Protein AF-A0A258JYV1-F1 (afdb_monomer_lite)

Secondary structure (DSSP, 8-state):
---TT--EEPP--TTS---EEEHHHHHTTSTT-TTHHHHHHHTTHHHHTT-EEEEETHHHHHHHHHHHHHHSEEEEEEEEGGGEEEEEEEEEETTEEEEEEEEEEEEEEETTEEEEEEEEEE-TTHHHHHHHTTT-HHHHHHHHHTT-HHHHHHHHHHHHHHHHH-TTT--EEEEEEEEETTEEEEEEEE-SSS----HHHHHHHHHHHHHHHHHHHSTT--EEEEEEEE-SSEEEEEEEESSPEE-GGG-EEEEEEEEEEETTSS-SEEEEEEEEE-SSSSS-EEEPPP--TT---EEEE-TTS-HHHHHHHHHHHTT-

Sequence (320 aa):
MEEKFIQKAVVFNPEDRSGKLKVEKLWELIEDHPYKDKMYIDFEIEKIKNEIITIDYIDTVFKRVKHFSTNYKRKLIKAQIKDINVFEEILVIDGEKKKEIVFQFEEYVIIDEIKENLKTVAKYESKNTYLDEYVMTKYANSLFKNGFSDLAKQNIQYFKDLASSSDNYNKHRSYRLVENDGITYLRGITSIDKYYEYGVDFAFVASMLVFHSFMKKSQGVEYEIKSAHINESKLEIIVAEKFKKDAGEFGKVSTAIKVSTNDLGQGSLNFLNIIKVGKTDKNGFYLFPKQNRFENNRVIISHTTKPENVFATLKALENV

pLDDT: mean 89.15, std 9.49, range [43.12, 97.88]

Radius of gyration: 22.44 Å; chains: 1; bounding box: 58×38×58 Å

Foldseek 3Di:
DDDAPFWAWQDADPVPKPLKDALLRLLVLCPVPPCSVVCCVLLVCVVRRRPIQRATCLVSVSVVSVVLSVQKPKFKKKAWLLQWAWFWDFDQDPNDTDTFIKIWGQWIDGPNDIDGTDIATEDDCAVVVSCVLVPCNVVLVVCVVVVVGVVSRVVSVVLSVVLVVDVVSTDMWMFMWIDGPNHIHGHHIGHDQQFAAQWPSNLSSLVSSLVSLLCVVDPPWHKYFPIWIDHRFKIWTKIWTPDWDQPDPQATKTKIWIWMAGRHDFFHIKIAIWMWTDNDPVDTDIHGDDDDPPDPRMDTDTRRDDPVVVSVSSVVSSVD

Structure (mmCIF, N/CA/C/O backbone):
data_AF-A0A258JYV1-F1
#
_entry.id   AF-A0A258JYV1-F1
#
loop_
_atom_site.group_PDB
_atom_site.id
_atom_site.type_symbol
_atom_site.label_atom_id
_atom_site.label_alt_id
_atom_site.label_comp_id
_atom_site.label_asym_id
_atom_site.label_entity_id
_atom_site.label_seq_id
_atom_site.pdbx_PDB_ins_code
_atom_site.Cartn_x
_atom_site.Cartn_y
_atom_site.Cartn_z
_atom_site.occupancy
_atom_site.B_iso_or_equiv
_atom_site.auth_seq_id
_atom_site.auth_comp_id
_atom_site.auth_asym_id
_atom_site.auth_atom_id
_atom_site.pdbx_PDB_model_num
ATOM 1 N N . MET A 1 1 ? 9.337 -21.706 2.042 1.00 48.38 1 MET A N 1
ATOM 2 C CA . MET A 1 1 ? 9.762 -20.489 1.321 1.00 48.38 1 MET A CA 1
ATOM 3 C C . MET A 1 1 ? 8.599 -19.507 1.381 1.00 48.38 1 MET A C 1
ATOM 5 O O . MET A 1 1 ? 7.486 -19.909 1.061 1.00 48.38 1 MET A O 1
ATOM 9 N N . GLU A 1 2 ? 8.781 -18.298 1.916 1.00 61.03 2 GLU A N 1
ATOM 10 C CA . GLU A 1 2 ? 7.678 -17.332 2.026 1.00 61.03 2 GLU A CA 1
ATOM 11 C C . GLU A 1 2 ? 7.415 -16.715 0.649 1.00 61.03 2 GLU A C 1
ATOM 13 O O . GLU A 1 2 ? 8.264 -16.011 0.116 1.00 61.03 2 GLU A O 1
ATOM 18 N N . GLU A 1 3 ? 6.261 -16.998 0.038 1.00 71.25 3 GLU A N 1
ATOM 19 C CA . GLU A 1 3 ? 5.916 -16.328 -1.223 1.00 71.25 3 GLU A CA 1
ATOM 20 C C . GLU A 1 3 ? 5.779 -14.810 -1.001 1.00 71.25 3 GLU A C 1
ATOM 22 O O . GLU A 1 3 ? 4.921 -14.373 -0.222 1.00 71.25 3 GLU A O 1
ATOM 27 N N . LYS A 1 4 ? 6.630 -14.037 -1.684 1.00 86.12 4 LYS A N 1
ATOM 28 C CA . LYS A 1 4 ? 6.703 -12.569 -1.639 1.00 86.12 4 LYS A CA 1
ATOM 29 C C . LYS A 1 4 ? 5.616 -11.929 -2.504 1.00 86.12 4 LYS A C 1
ATOM 31 O O . LYS A 1 4 ? 5.183 -12.514 -3.497 1.00 86.12 4 LYS A O 1
ATOM 36 N N . PHE A 1 5 ? 5.217 -10.699 -2.172 1.00 89.50 5 PHE A N 1
ATOM 37 C CA . PHE A 1 5 ? 4.253 -9.894 -2.949 1.00 89.50 5 PHE A CA 1
ATOM 38 C C . PHE A 1 5 ? 2.848 -10.510 -3.092 1.00 89.50 5 PHE A C 1
ATOM 40 O O . PHE A 1 5 ? 2.050 -10.080 -3.926 1.00 89.50 5 PHE A O 1
ATOM 47 N N . ILE A 1 6 ? 2.512 -11.502 -2.264 1.00 90.88 6 ILE A N 1
ATOM 48 C CA . ILE A 1 6 ? 1.185 -12.119 -2.209 1.00 90.88 6 ILE A CA 1
ATOM 49 C C . ILE A 1 6 ? 0.505 -11.695 -0.913 1.00 90.88 6 ILE A C 1
ATOM 51 O O . ILE A 1 6 ? 1.071 -11.809 0.174 1.00 90.88 6 ILE A O 1
ATOM 55 N N . GLN A 1 7 ? -0.725 -11.199 -1.037 1.00 93.00 7 GLN A N 1
ATOM 56 C CA . GLN A 1 7 ? -1.556 -10.858 0.110 1.00 93.00 7 GLN A CA 1
ATOM 57 C C . GLN A 1 7 ? -1.997 -12.140 0.812 1.00 93.00 7 GLN A C 1
ATOM 59 O O . GLN A 1 7 ? -2.656 -12.986 0.211 1.00 93.00 7 GLN A O 1
ATOM 64 N N . LYS A 1 8 ? -1.625 -12.283 2.086 1.00 94.06 8 LYS A N 1
ATOM 65 C CA . LYS A 1 8 ? -1.909 -13.486 2.878 1.00 94.06 8 LYS A CA 1
ATOM 66 C C . LYS A 1 8 ? -2.771 -13.156 4.080 1.00 94.06 8 LYS A C 1
ATOM 68 O O . LYS A 1 8 ? -2.642 -12.077 4.661 1.00 94.06 8 LYS A O 1
ATOM 73 N N . ALA A 1 9 ? -3.626 -14.105 4.447 1.00 95.50 9 ALA A N 1
ATOM 74 C CA . ALA A 1 9 ? -4.371 -14.050 5.693 1.00 95.50 9 ALA A CA 1
ATOM 75 C C . ALA A 1 9 ? -3.399 -14.080 6.881 1.00 95.50 9 ALA A C 1
ATOM 77 O O . ALA A 1 9 ? -2.466 -14.885 6.915 1.00 95.50 9 ALA A O 1
ATOM 78 N N . VAL A 1 10 ? -3.618 -13.201 7.853 1.00 94.62 10 VAL A N 1
ATOM 79 C CA . VAL A 1 10 ? -2.910 -13.225 9.131 1.00 94.62 10 VAL A CA 1
ATOM 80 C C . VAL A 1 10 ? -3.577 -14.268 10.014 1.00 94.62 10 VAL A C 1
ATOM 82 O O . VAL A 1 10 ? -4.793 -14.246 10.205 1.00 94.62 10 VAL A O 1
ATOM 85 N N . VAL A 1 11 ? -2.778 -15.186 10.552 1.00 92.50 11 VAL A N 1
ATOM 86 C CA . VAL A 1 11 ? -3.269 -16.196 11.487 1.00 92.50 11 VAL A CA 1
ATOM 87 C C . VAL A 1 11 ? -3.491 -15.541 12.844 1.00 92.50 11 VAL A C 1
ATOM 89 O O . VAL A 1 11 ? -2.586 -14.930 13.410 1.00 92.50 11 VAL A O 1
ATOM 92 N N . PHE A 1 12 ? -4.706 -15.674 13.360 1.00 91.81 12 PHE A N 1
ATOM 93 C CA . PHE A 1 12 ? -5.097 -15.165 14.666 1.00 91.81 12 PHE A CA 1
ATOM 94 C C . PHE A 1 12 ? -5.123 -16.313 15.669 1.00 91.81 12 PHE A C 1
ATOM 96 O O . PHE A 1 12 ? -6.045 -17.127 15.664 1.00 91.81 12 PHE A O 1
ATOM 103 N N . ASN A 1 13 ? -4.089 -16.379 16.510 1.00 87.75 13 ASN A N 1
ATOM 104 C CA . ASN A 1 13 ? -4.017 -17.317 17.623 1.00 87.75 13 ASN A CA 1
ATOM 105 C C . ASN A 1 13 ? -4.491 -16.621 18.915 1.00 87.75 13 ASN A C 1
ATOM 107 O O . ASN A 1 13 ? -3.880 -15.624 19.310 1.00 87.75 13 ASN A O 1
ATOM 111 N N . PRO A 1 14 ? -5.563 -17.100 19.577 1.00 82.88 14 PRO A N 1
ATOM 112 C CA . PRO A 1 14 ? -6.050 -16.523 20.829 1.00 82.88 14 PRO A CA 1
ATOM 113 C C . PRO A 1 14 ? -5.017 -16.480 21.962 1.00 82.88 14 PRO A C 1
ATOM 115 O O . PRO A 1 14 ? -5.144 -15.626 22.835 1.00 82.88 14 PRO A O 1
ATOM 118 N N . GLU A 1 15 ? -4.027 -17.377 21.953 1.00 80.81 15 GLU A N 1
ATOM 119 C CA . GLU A 1 15 ? -3.016 -17.500 23.015 1.00 80.81 15 GLU A CA 1
ATOM 120 C C . GLU A 1 15 ? -1.862 -16.492 22.878 1.00 80.8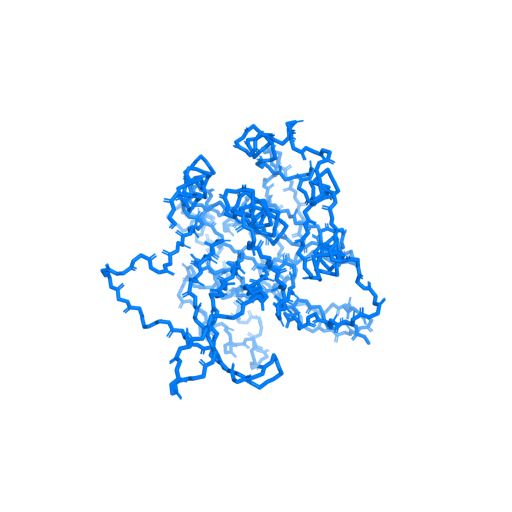1 15 GLU A C 1
ATOM 122 O O . GLU A 1 15 ? -1.257 -16.108 23.876 1.00 80.81 15 GLU A O 1
ATOM 127 N N . ASP A 1 16 ? -1.605 -15.991 21.666 1.00 75.81 16 ASP A N 1
ATOM 128 C CA . ASP A 1 16 ? -0.449 -15.130 21.359 1.00 75.81 16 ASP A CA 1
ATOM 129 C C . ASP A 1 16 ? -0.780 -13.625 21.350 1.00 75.81 16 ASP A C 1
ATOM 131 O O . ASP A 1 16 ? 0.049 -12.804 20.932 1.00 75.81 16 ASP A O 1
ATOM 135 N N . ARG A 1 17 ? -2.002 -13.247 21.753 1.00 77.25 17 ARG A N 1
ATOM 136 C CA . ARG A 1 17 ? -2.523 -11.877 21.625 1.00 77.25 17 ARG A CA 1
ATOM 137 C C . ARG A 1 17 ? -2.566 -11.149 22.965 1.00 77.25 17 ARG A C 1
ATOM 139 O O . ARG A 1 17 ? -3.111 -11.657 23.942 1.00 77.25 17 ARG A O 1
ATOM 146 N N . SER A 1 18 ? -2.097 -9.904 22.988 1.00 86.88 18 SER A N 1
ATOM 147 C CA . SER A 1 18 ? -2.410 -8.991 24.095 1.00 86.88 18 SER A CA 1
ATOM 148 C C . SER A 1 18 ? -3.755 -8.287 23.892 1.00 86.88 18 SER A C 1
ATOM 150 O O . SER A 1 18 ? -4.388 -7.891 24.871 1.00 86.88 18 SER A O 1
ATOM 152 N N . GLY A 1 19 ? -4.164 -8.071 22.630 1.00 91.56 19 GLY A N 1
ATOM 153 C CA . GLY A 1 19 ? -5.299 -7.203 22.287 1.00 91.56 19 GLY A CA 1
ATOM 154 C C . GLY A 1 19 ? -5.087 -5.739 22.694 1.00 91.56 19 GLY A C 1
ATOM 155 O O . GLY A 1 19 ? -6.042 -4.970 22.777 1.00 91.56 19 GLY A O 1
ATOM 156 N N . LYS A 1 20 ? -3.840 -5.360 22.997 1.00 95.56 20 LYS A N 1
ATOM 157 C CA . LYS A 1 20 ? -3.456 -4.060 23.549 1.00 95.56 20 LYS A CA 1
ATOM 158 C C . LYS A 1 20 ? -2.211 -3.537 22.850 1.00 95.56 20 LYS A C 1
ATOM 160 O O . LYS A 1 20 ? -1.203 -4.242 22.767 1.00 95.56 20 LYS A O 1
ATOM 165 N N . LEU A 1 21 ? -2.248 -2.280 22.423 1.00 97.19 21 LEU A N 1
ATOM 166 C CA . LEU A 1 21 ? -1.105 -1.599 21.821 1.00 97.19 21 LEU A CA 1
ATOM 167 C C . LEU A 1 21 ? -1.045 -0.149 22.300 1.00 97.19 21 LEU A C 1
ATOM 169 O O . LEU A 1 21 ? -2.035 0.573 22.221 1.00 97.19 21 LEU A O 1
ATOM 173 N N . LYS A 1 22 ? 0.113 0.282 22.803 1.00 97.81 22 LYS A N 1
ATOM 174 C CA . LYS A 1 22 ? 0.325 1.679 23.198 1.00 97.81 22 LYS A CA 1
ATOM 175 C C . LYS A 1 22 ? 0.385 2.567 21.952 1.00 97.81 22 LYS A C 1
ATOM 177 O O . LYS A 1 22 ? 0.975 2.155 20.952 1.00 97.81 22 LYS A O 1
ATOM 182 N N . VAL A 1 23 ? -0.198 3.764 22.005 1.00 97.50 23 VAL A N 1
ATOM 183 C CA . VAL A 1 23 ? -0.244 4.679 20.848 1.00 97.50 23 VAL A CA 1
ATOM 184 C C . VAL A 1 23 ? 1.160 5.028 20.350 1.00 97.50 23 VAL A C 1
ATOM 186 O O . VAL A 1 23 ? 1.398 4.967 19.148 1.00 97.50 23 VAL A O 1
ATOM 189 N N . GLU A 1 24 ? 2.114 5.303 21.245 1.00 96.88 24 GLU A N 1
ATOM 190 C CA . GLU A 1 24 ? 3.512 5.557 20.852 1.00 96.88 24 GLU A CA 1
ATOM 191 C C . GLU A 1 24 ? 4.119 4.393 20.054 1.00 96.88 24 GLU A C 1
ATOM 193 O O . GLU A 1 24 ? 4.824 4.608 19.076 1.00 96.88 24 GLU A O 1
ATOM 198 N N . LYS A 1 25 ? 3.775 3.152 20.418 1.00 97.50 25 LYS A N 1
ATOM 199 C CA . LYS A 1 25 ? 4.279 1.957 19.744 1.00 97.50 25 LYS A CA 1
ATOM 200 C C . LYS A 1 25 ? 3.641 1.785 18.373 1.00 97.50 25 LYS A C 1
ATOM 202 O O . LYS A 1 25 ? 4.319 1.415 17.424 1.00 97.50 25 LYS A O 1
ATOM 207 N N . LEU A 1 26 ? 2.340 2.064 18.251 1.00 97.44 26 LEU A N 1
ATOM 208 C CA . LEU A 1 26 ? 1.667 2.111 16.951 1.00 97.44 26 LEU A CA 1
ATOM 209 C C . LEU A 1 26 ? 2.339 3.140 16.024 1.00 97.44 26 LEU A C 1
ATOM 211 O O . LEU A 1 26 ? 2.500 2.878 14.832 1.00 97.44 26 LEU A O 1
ATOM 215 N N . TRP A 1 27 ? 2.753 4.278 16.585 1.00 95.69 27 TRP A N 1
ATOM 216 C CA . TRP A 1 27 ? 3.380 5.377 15.856 1.00 95.69 27 TRP A CA 1
ATOM 217 C C . TRP A 1 27 ? 4.725 5.013 15.209 1.00 95.69 27 TRP A C 1
ATOM 219 O O . TRP A 1 27 ? 5.050 5.544 14.148 1.00 95.69 27 TRP A O 1
ATOM 229 N N . GLU A 1 28 ? 5.457 4.040 15.765 1.00 95.44 28 GLU A N 1
ATOM 230 C CA . GLU A 1 28 ? 6.711 3.510 15.198 1.00 95.44 28 GLU A CA 1
ATOM 231 C C . GLU A 1 28 ? 6.577 2.993 13.750 1.00 95.44 28 GLU A C 1
ATOM 233 O O . GLU A 1 28 ? 7.581 2.741 13.081 1.00 95.44 28 GLU A O 1
ATOM 238 N N . LEU A 1 29 ? 5.356 2.736 13.263 1.00 95.50 29 LEU A N 1
ATOM 239 C CA . LEU A 1 29 ? 5.120 2.298 11.882 1.00 95.50 29 LEU A CA 1
ATOM 240 C C . LEU A 1 29 ? 5.269 3.417 10.854 1.00 95.50 29 LEU A C 1
ATOM 242 O O . LEU A 1 29 ? 5.481 3.117 9.685 1.00 95.50 29 LEU A O 1
ATOM 246 N N . ILE A 1 30 ? 5.147 4.677 11.267 1.00 92.44 30 ILE A N 1
ATOM 247 C CA . ILE A 1 30 ? 5.126 5.831 10.359 1.00 92.44 30 ILE A CA 1
ATOM 248 C C . ILE A 1 30 ? 6.229 6.846 10.672 1.00 92.44 30 ILE A C 1
ATOM 250 O O . ILE A 1 30 ? 6.162 7.992 10.232 1.00 92.44 30 ILE A O 1
ATOM 254 N N . GLU A 1 31 ? 7.260 6.446 11.419 1.00 88.44 31 GLU A N 1
ATOM 255 C CA . GLU A 1 31 ? 8.369 7.331 11.793 1.00 88.44 31 GLU A CA 1
ATOM 256 C C . GLU A 1 31 ? 9.158 7.884 10.605 1.00 88.44 31 GLU A C 1
ATOM 258 O O . GLU A 1 31 ? 9.641 9.013 10.700 1.00 88.44 31 GLU A O 1
ATOM 263 N N . ASP A 1 32 ? 9.227 7.126 9.512 1.00 86.75 32 ASP A N 1
ATOM 264 C CA . ASP A 1 32 ? 9.889 7.506 8.258 1.00 86.75 32 ASP A CA 1
ATOM 265 C C . ASP A 1 32 ? 8.880 7.951 7.181 1.00 86.75 32 ASP A C 1
ATOM 267 O O . ASP A 1 32 ? 9.221 8.109 6.007 1.00 86.75 32 ASP A O 1
ATOM 271 N N . HIS A 1 33 ? 7.603 8.115 7.546 1.00 89.19 33 HIS A N 1
ATOM 272 C CA . HIS A 1 33 ? 6.552 8.420 6.585 1.00 89.19 33 HIS A CA 1
ATOM 273 C C . HIS A 1 33 ? 6.566 9.911 6.188 1.00 89.19 33 HIS A C 1
ATOM 275 O O . HIS A 1 33 ? 6.582 10.768 7.075 1.00 89.19 33 HIS A O 1
ATOM 281 N N . PRO A 1 34 ? 6.427 10.272 4.892 1.00 87.56 34 PRO A N 1
ATOM 282 C CA . PRO A 1 34 ? 6.438 11.672 4.438 1.00 87.56 34 PRO A CA 1
ATOM 283 C C . PRO A 1 34 ? 5.375 12.579 5.073 1.00 87.56 34 PRO A C 1
ATOM 285 O O . PRO A 1 34 ? 5.490 13.800 5.037 1.00 87.56 34 PRO A O 1
ATOM 288 N N . TYR A 1 35 ? 4.309 11.992 5.622 1.00 87.94 35 TYR A N 1
ATOM 289 C CA . TYR A 1 35 ? 3.195 12.720 6.245 1.00 87.94 35 TYR A CA 1
ATOM 290 C C . TYR A 1 35 ? 3.180 12.639 7.777 1.00 87.94 35 TYR A C 1
ATOM 292 O O . TYR A 1 35 ? 2.194 13.060 8.381 1.00 87.94 35 TYR A O 1
ATOM 300 N N . LYS A 1 36 ? 4.241 12.114 8.406 1.00 90.94 36 LYS A N 1
ATOM 301 C CA . LYS A 1 36 ? 4.330 11.900 9.859 1.00 90.94 36 LYS A CA 1
ATOM 302 C C . LYS A 1 36 ? 3.969 13.142 10.667 1.00 90.94 36 LYS A C 1
ATOM 304 O O . LYS A 1 36 ? 3.061 13.078 11.486 1.00 90.94 36 LYS A O 1
ATOM 309 N N . ASP A 1 37 ? 4.645 14.264 10.430 1.00 90.88 37 ASP A N 1
ATOM 310 C CA . ASP A 1 37 ? 4.483 15.462 11.267 1.00 90.88 37 ASP A CA 1
ATOM 311 C C . ASP A 1 37 ? 3.058 16.010 11.191 1.00 90.88 37 ASP A C 1
ATOM 313 O O . ASP A 1 37 ? 2.448 16.355 12.203 1.00 90.88 37 ASP A O 1
ATOM 317 N N . LYS A 1 38 ? 2.483 15.997 9.985 1.00 87.75 38 LYS A N 1
ATOM 318 C CA . LYS A 1 38 ? 1.097 16.403 9.763 1.00 87.75 38 LYS A CA 1
ATOM 319 C C . LYS A 1 38 ? 0.119 15.491 10.497 1.00 87.75 38 LYS A C 1
ATOM 321 O O . LYS A 1 38 ? -0.758 15.984 11.198 1.00 87.75 38 LYS A O 1
ATOM 326 N N . MET A 1 39 ? 0.309 14.172 10.403 1.00 87.12 39 MET A N 1
ATOM 327 C CA . MET A 1 39 ? -0.495 13.215 11.165 1.00 87.12 39 MET A CA 1
ATOM 328 C C . MET A 1 39 ? -0.351 13.421 12.674 1.00 87.12 39 MET A C 1
ATOM 330 O O . MET A 1 39 ? -1.337 13.288 13.394 1.00 87.12 39 MET A O 1
ATOM 334 N N . TYR A 1 40 ? 0.861 13.712 13.156 1.00 90.69 40 TYR A N 1
ATOM 335 C CA . TYR A 1 40 ? 1.143 13.860 14.584 1.00 90.69 40 TYR A CA 1
ATOM 336 C C . TYR A 1 40 ? 0.318 14.996 15.188 1.00 90.69 40 TYR A C 1
ATOM 338 O O . TYR A 1 40 ? -0.279 14.845 16.256 1.00 90.69 40 TYR A O 1
ATOM 346 N N . ILE A 1 41 ? 0.255 16.114 14.462 1.00 89.75 41 ILE A N 1
ATOM 347 C CA . ILE A 1 41 ? -0.542 17.288 14.812 1.00 89.75 41 ILE A CA 1
ATOM 348 C C . ILE A 1 41 ? -2.033 16.970 14.690 1.00 89.75 41 ILE A C 1
ATOM 350 O O . ILE A 1 41 ? -2.786 17.187 15.638 1.00 89.75 41 ILE A O 1
ATOM 354 N N . ASP A 1 42 ? -2.467 16.428 13.549 1.00 85.69 42 ASP A N 1
ATOM 355 C CA . ASP A 1 42 ? -3.890 16.249 13.266 1.00 85.69 42 ASP A CA 1
ATOM 356 C C . ASP A 1 42 ? -4.555 15.237 14.205 1.00 85.69 42 ASP A C 1
ATOM 358 O O . ASP A 1 42 ? -5.659 15.498 14.679 1.00 85.69 42 ASP A O 1
ATOM 362 N N . PHE A 1 43 ? -3.896 14.125 14.530 1.00 86.00 43 PHE A N 1
ATOM 363 C CA . PHE A 1 43 ? -4.403 13.147 15.500 1.00 86.00 43 PHE A CA 1
ATOM 364 C C . PHE A 1 43 ? -4.084 13.507 16.960 1.00 86.00 43 PHE A C 1
ATOM 366 O O . PHE A 1 43 ? -4.373 12.716 17.856 1.00 86.00 43 PHE A O 1
ATOM 373 N N . GLU A 1 44 ? -3.494 14.681 17.208 1.00 90.81 44 GLU A N 1
ATOM 374 C CA . GLU A 1 44 ? -3.103 15.163 18.537 1.00 90.81 44 GLU A CA 1
ATOM 375 C C . GLU A 1 44 ? -2.288 14.133 19.339 1.00 90.81 44 GLU A C 1
ATOM 377 O O . GLU A 1 44 ? -2.493 13.943 20.542 1.00 90.81 44 GLU A O 1
ATOM 382 N N . ILE A 1 45 ? -1.349 13.456 18.671 1.00 93.25 45 ILE A N 1
ATOM 383 C CA . ILE A 1 45 ? -0.654 12.278 19.210 1.00 93.25 45 ILE A CA 1
ATOM 384 C C . ILE A 1 45 ? 0.048 12.579 20.526 1.00 93.25 45 ILE A C 1
ATOM 386 O O . ILE A 1 45 ? 0.028 11.744 21.423 1.00 93.25 45 ILE A O 1
ATOM 390 N N . GLU A 1 46 ? 0.591 13.784 20.696 1.00 95.44 46 GLU A N 1
ATOM 391 C CA . GLU A 1 46 ? 1.234 14.194 21.948 1.00 95.44 46 GLU A CA 1
ATOM 392 C C . GLU A 1 46 ? 0.330 13.999 23.175 1.00 95.44 46 GLU A C 1
ATOM 394 O O . GLU A 1 46 ? 0.807 13.578 24.229 1.00 95.44 46 GLU A O 1
ATOM 399 N N . LYS A 1 47 ? -0.982 14.232 23.032 1.00 95.75 47 LYS A N 1
ATOM 400 C CA . LYS A 1 47 ? -1.959 14.085 24.121 1.00 95.75 47 LYS A CA 1
ATOM 401 C C . LYS A 1 47 ? -2.285 12.624 24.421 1.00 95.75 47 LYS A C 1
ATOM 403 O O . LYS A 1 47 ? -2.618 12.301 25.557 1.00 95.75 47 LYS A O 1
ATOM 408 N N . ILE A 1 48 ? -2.199 11.752 23.416 1.00 95.50 48 ILE A N 1
ATOM 409 C CA . ILE A 1 48 ? -2.669 10.363 23.497 1.00 95.50 48 ILE A CA 1
ATOM 410 C C . ILE A 1 48 ? -1.552 9.317 23.416 1.00 95.50 48 ILE A C 1
ATOM 412 O O . ILE A 1 48 ? -1.830 8.132 23.564 1.00 95.50 48 ILE A O 1
ATOM 416 N N . LYS A 1 49 ? -0.283 9.706 23.231 1.00 95.81 49 LYS A N 1
ATOM 417 C CA . LYS A 1 49 ? 0.852 8.783 23.021 1.00 95.81 49 LYS A CA 1
ATOM 418 C C . LYS A 1 49 ? 1.009 7.732 24.120 1.00 95.81 49 LYS A C 1
ATOM 420 O O . LYS A 1 49 ? 1.433 6.607 23.853 1.00 95.81 49 LYS A O 1
ATOM 425 N N . ASN A 1 50 ? 0.624 8.089 25.347 1.00 97.44 50 ASN A N 1
ATOM 426 C CA . ASN A 1 50 ? 0.694 7.208 26.506 1.00 97.44 50 ASN A CA 1
ATOM 427 C C . ASN A 1 50 ? -0.523 6.289 26.682 1.00 97.44 50 ASN A C 1
ATOM 429 O O . ASN A 1 50 ? -0.486 5.394 27.526 1.00 97.44 50 ASN A O 1
ATOM 433 N N . GLU A 1 51 ? -1.583 6.489 25.901 1.00 97.44 51 GLU A N 1
ATOM 434 C CA . GLU A 1 51 ? -2.799 5.687 25.969 1.00 97.44 51 GLU A CA 1
ATOM 435 C C . GLU A 1 51 ? -2.600 4.297 25.351 1.00 97.44 51 GLU A C 1
ATOM 437 O O . GLU A 1 51 ? -1.720 4.065 24.515 1.00 97.44 51 GLU A O 1
ATOM 442 N N . ILE A 1 52 ? -3.448 3.357 25.772 1.00 97.00 52 ILE A N 1
ATOM 443 C CA . ILE A 1 52 ? -3.472 1.985 25.265 1.00 97.00 52 ILE A CA 1
ATOM 444 C C . ILE A 1 52 ? -4.725 1.804 24.414 1.00 97.00 52 ILE A C 1
ATOM 446 O O . ILE A 1 52 ? -5.846 1.900 24.913 1.00 97.00 52 ILE A O 1
ATOM 450 N N . ILE A 1 53 ? -4.523 1.477 23.142 1.00 96.56 53 ILE A N 1
ATOM 451 C CA . ILE A 1 53 ? -5.580 1.039 22.237 1.00 96.56 53 ILE A CA 1
ATOM 452 C C . ILE A 1 53 ? -5.909 -0.413 22.579 1.00 96.56 53 ILE A C 1
ATOM 454 O O . ILE A 1 53 ? -5.022 -1.271 22.556 1.00 96.56 53 ILE A O 1
ATOM 458 N N . THR A 1 54 ? -7.175 -0.688 22.892 1.00 95.38 54 THR A N 1
ATOM 459 C CA . THR A 1 54 ? -7.652 -2.033 23.249 1.00 95.38 54 THR A CA 1
ATOM 460 C C . THR A 1 54 ? -8.560 -2.567 22.146 1.00 95.38 54 THR A C 1
ATOM 462 O O . THR A 1 54 ? -9.761 -2.319 22.141 1.00 95.38 54 THR A O 1
ATOM 465 N N . ILE A 1 55 ? -7.965 -3.269 21.184 1.00 95.81 55 ILE A N 1
ATOM 466 C CA . ILE A 1 55 ? -8.661 -3.932 20.077 1.00 95.81 55 ILE A CA 1
ATOM 467 C C . ILE A 1 55 ? -8.061 -5.330 19.960 1.00 95.81 55 ILE A C 1
ATOM 469 O O . ILE A 1 55 ? -6.853 -5.483 19.776 1.00 95.81 55 ILE A O 1
ATOM 473 N N . ASP A 1 56 ? -8.889 -6.366 20.054 1.00 94.81 56 ASP A N 1
ATOM 474 C CA . ASP A 1 56 ? -8.408 -7.746 19.970 1.00 94.81 56 ASP A CA 1
ATOM 475 C C . ASP A 1 56 ? -7.640 -7.982 18.649 1.00 94.81 56 ASP A C 1
ATOM 477 O O . ASP A 1 56 ? -8.111 -7.606 17.573 1.00 94.81 56 ASP A O 1
ATOM 481 N N . TYR A 1 57 ? -6.468 -8.629 18.751 1.00 95.94 57 TYR A N 1
ATOM 482 C CA . TYR A 1 57 ? -5.507 -8.908 17.666 1.00 95.94 57 TYR A CA 1
ATOM 483 C C . TYR A 1 57 ? -4.783 -7.696 17.048 1.00 95.94 57 TYR A C 1
ATOM 485 O O . TYR A 1 57 ? -4.053 -7.862 16.064 1.00 95.94 57 TYR A O 1
ATOM 493 N N . ILE A 1 58 ? -4.908 -6.491 17.619 1.00 97.25 58 ILE A N 1
ATOM 494 C CA . ILE A 1 58 ? -4.179 -5.307 17.131 1.00 97.25 58 ILE A CA 1
ATOM 495 C C . ILE A 1 58 ? -2.660 -5.515 17.110 1.00 97.25 58 ILE A C 1
ATOM 497 O O . ILE A 1 58 ? -1.989 -5.116 16.161 1.00 97.25 58 ILE A O 1
ATOM 501 N N . ASP A 1 59 ? -2.113 -6.180 18.123 1.00 96.12 59 ASP A N 1
ATOM 502 C CA . ASP A 1 59 ? -0.690 -6.454 18.276 1.00 96.12 59 ASP A CA 1
ATOM 503 C C . ASP A 1 59 ? -0.184 -7.485 17.255 1.00 96.12 59 ASP A C 1
ATOM 505 O O . ASP A 1 59 ? 0.914 -7.336 16.713 1.00 96.12 59 ASP A O 1
ATOM 509 N N . THR A 1 60 ? -0.999 -8.493 16.929 1.00 96.06 60 THR A N 1
ATOM 510 C CA . THR A 1 60 ? -0.703 -9.469 15.871 1.00 96.06 60 THR A CA 1
ATOM 511 C C . THR A 1 60 ? -0.612 -8.786 14.507 1.00 96.06 60 THR A C 1
ATOM 513 O O . THR A 1 60 ? 0.353 -8.989 13.767 1.00 96.06 60 THR A O 1
ATOM 516 N N . VAL A 1 61 ? -1.589 -7.932 14.186 1.00 97.19 61 VAL A N 1
ATOM 517 C CA . VAL A 1 61 ? -1.603 -7.185 12.922 1.00 97.19 61 VAL A CA 1
ATOM 518 C C . VAL A 1 61 ? -0.458 -6.174 12.871 1.00 97.19 61 VAL A C 1
ATOM 520 O O . VAL A 1 61 ? 0.242 -6.109 11.861 1.00 97.19 61 VAL A O 1
ATOM 523 N N . PHE A 1 62 ? -0.191 -5.467 13.972 1.00 97.50 62 PHE A N 1
ATOM 524 C CA . PHE A 1 62 ? 0.945 -4.553 14.100 1.00 97.50 62 PHE A CA 1
ATOM 525 C C . PHE A 1 62 ? 2.271 -5.237 13.759 1.00 97.50 62 PHE A C 1
ATOM 527 O O . PHE A 1 62 ? 3.022 -4.728 12.931 1.00 97.50 62 PHE A O 1
ATOM 534 N N . LYS A 1 63 ? 2.546 -6.418 14.333 1.00 95.88 63 LYS A N 1
ATOM 535 C CA . LYS A 1 63 ? 3.772 -7.183 14.043 1.00 95.88 63 LYS A CA 1
ATOM 536 C C . LYS A 1 63 ? 3.898 -7.496 12.550 1.00 95.88 63 LYS A C 1
ATOM 538 O O . LYS A 1 63 ? 4.987 -7.378 11.990 1.00 95.88 63 LYS A O 1
ATOM 543 N N . ARG A 1 64 ? 2.792 -7.862 11.887 1.00 95.88 64 ARG A N 1
ATOM 544 C CA . ARG A 1 64 ? 2.800 -8.158 10.446 1.00 95.88 64 ARG A CA 1
ATOM 545 C C . ARG A 1 64 ? 3.035 -6.907 9.599 1.00 95.88 64 ARG A C 1
ATOM 547 O O . ARG A 1 64 ? 3.808 -6.975 8.649 1.00 95.88 64 ARG A O 1
ATOM 554 N N . VAL A 1 65 ? 2.425 -5.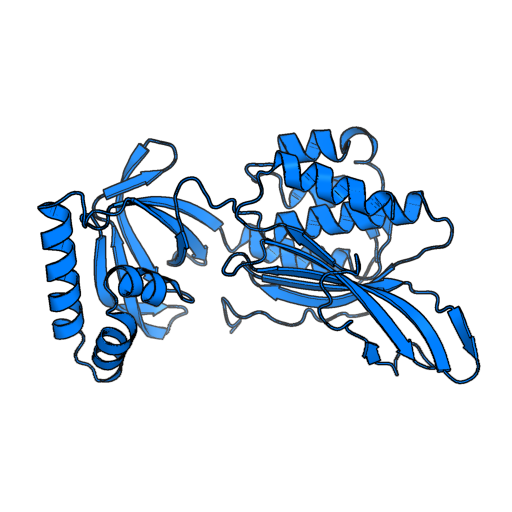774 9.946 1.00 96.50 65 VAL A N 1
ATOM 555 C CA . VAL A 1 65 ? 2.671 -4.497 9.253 1.00 96.50 65 VAL A CA 1
ATOM 556 C C . VAL A 1 65 ? 4.116 -4.036 9.469 1.00 96.50 65 VAL A C 1
ATOM 558 O O . VAL A 1 65 ? 4.781 -3.692 8.494 1.00 96.50 65 VAL A O 1
ATOM 561 N N . LYS A 1 66 ? 4.643 -4.133 10.700 1.00 96.00 66 LYS A N 1
ATOM 562 C CA . LYS A 1 66 ? 6.044 -3.803 11.014 1.00 96.00 66 LYS A CA 1
ATOM 563 C C . LYS A 1 66 ? 7.020 -4.656 10.206 1.00 96.00 66 LYS A C 1
ATOM 565 O O . LYS A 1 66 ? 7.999 -4.145 9.674 1.00 96.00 66 LYS A O 1
ATOM 570 N N . HIS A 1 67 ? 6.735 -5.952 10.060 1.00 94.81 67 HIS A N 1
ATOM 571 C CA . HIS A 1 67 ? 7.531 -6.830 9.207 1.00 94.81 67 HIS A CA 1
ATOM 572 C C . HIS A 1 67 ? 7.620 -6.294 7.769 1.00 94.81 67 HIS A C 1
ATOM 574 O O . HIS A 1 67 ? 8.717 -6.248 7.215 1.00 94.81 67 HIS A O 1
ATOM 580 N N . PHE A 1 68 ? 6.511 -5.844 7.174 1.00 93.88 68 PHE A N 1
ATOM 581 C CA . PHE A 1 68 ? 6.550 -5.266 5.830 1.00 93.88 68 PHE A CA 1
ATOM 582 C C . PHE A 1 68 ? 7.283 -3.924 5.791 1.00 93.88 68 PHE A C 1
ATOM 584 O O . PHE A 1 68 ? 8.148 -3.755 4.939 1.00 93.88 68 PHE A O 1
ATOM 591 N N . SER A 1 69 ? 7.028 -3.007 6.730 1.00 90.62 69 SER A N 1
ATOM 592 C CA . SER A 1 69 ? 7.720 -1.708 6.749 1.00 90.62 69 SER A CA 1
ATOM 593 C C . SER A 1 69 ? 9.239 -1.849 6.887 1.00 90.62 69 SER A C 1
ATOM 595 O O . SER A 1 69 ? 9.983 -1.054 6.325 1.00 90.62 69 SER A O 1
ATOM 597 N N . THR A 1 70 ? 9.711 -2.869 7.612 1.00 91.94 70 THR A N 1
ATOM 598 C CA . THR A 1 70 ? 11.144 -3.103 7.833 1.00 91.94 70 THR A CA 1
ATOM 599 C C . THR A 1 70 ? 11.813 -3.852 6.677 1.00 91.94 70 THR A C 1
ATOM 601 O O . THR A 1 70 ? 12.939 -3.518 6.314 1.00 91.94 70 THR A O 1
ATOM 604 N N . ASN A 1 71 ? 11.145 -4.850 6.087 1.00 93.56 71 ASN A N 1
ATOM 605 C CA . ASN A 1 71 ? 11.753 -5.725 5.071 1.00 93.56 71 ASN A CA 1
ATOM 606 C C . ASN A 1 71 ? 11.471 -5.296 3.621 1.00 93.56 71 ASN A C 1
ATOM 608 O O . ASN A 1 71 ? 12.082 -5.840 2.701 1.00 93.56 71 ASN A O 1
ATOM 612 N N . TYR A 1 72 ? 10.551 -4.351 3.407 1.00 93.50 72 TYR A N 1
ATOM 613 C CA . TYR A 1 72 ? 10.167 -3.850 2.087 1.00 93.50 72 TYR A CA 1
ATOM 614 C C . TYR A 1 72 ? 10.349 -2.333 2.037 1.00 93.50 72 TYR A C 1
ATOM 616 O O . TYR A 1 72 ? 9.431 -1.553 2.308 1.00 93.50 72 TYR A O 1
ATOM 624 N N . LYS A 1 73 ? 11.561 -1.899 1.680 1.00 91.88 73 LYS A N 1
ATOM 625 C CA . LYS A 1 73 ? 11.913 -0.476 1.645 1.00 91.88 73 LYS A CA 1
ATOM 626 C C . LYS A 1 73 ? 11.334 0.162 0.392 1.00 91.88 73 LYS A C 1
ATOM 628 O O . LYS A 1 73 ? 11.733 -0.153 -0.727 1.00 91.88 73 LYS A O 1
ATOM 633 N N . ARG A 1 74 ? 10.366 1.056 0.571 1.00 90.88 74 ARG A N 1
ATOM 634 C CA . ARG A 1 74 ? 9.696 1.754 -0.532 1.00 90.88 74 ARG A CA 1
ATOM 635 C C . ARG A 1 74 ? 10.484 3.001 -0.910 1.00 90.88 74 ARG A C 1
ATOM 637 O O . ARG A 1 74 ? 10.966 3.723 -0.043 1.00 90.88 74 ARG A O 1
ATOM 644 N N . LYS A 1 75 ? 10.584 3.266 -2.211 1.00 90.25 75 LYS A N 1
ATOM 645 C CA . LYS A 1 75 ? 11.242 4.462 -2.745 1.00 90.25 75 LYS A CA 1
ATOM 646 C C . LYS A 1 75 ? 10.477 4.986 -3.949 1.00 90.25 75 LYS A C 1
ATOM 648 O O . LYS A 1 75 ? 9.924 4.208 -4.722 1.00 90.25 75 LYS A O 1
ATOM 653 N N . LEU A 1 76 ? 10.459 6.302 -4.106 1.00 91.81 76 LEU A N 1
ATOM 654 C CA . LEU A 1 76 ? 9.903 6.970 -5.274 1.00 91.81 76 LEU A CA 1
ATOM 655 C C . LEU A 1 76 ? 11.048 7.569 -6.086 1.00 91.81 76 LEU A C 1
ATOM 657 O O . LEU A 1 76 ? 11.913 8.238 -5.520 1.00 91.81 76 LEU A O 1
ATOM 661 N N . ILE A 1 77 ? 11.039 7.341 -7.395 1.00 95.56 77 ILE A N 1
ATOM 662 C CA . ILE A 1 77 ? 11.938 8.010 -8.337 1.00 95.56 77 ILE A CA 1
ATOM 663 C C . ILE A 1 77 ? 11.116 8.687 -9.430 1.00 95.56 77 ILE A C 1
ATOM 665 O O . ILE A 1 77 ? 9.976 8.292 -9.685 1.00 95.56 77 ILE A O 1
ATOM 669 N N . LYS A 1 78 ? 11.689 9.685 -10.096 1.00 96.62 78 LYS A N 1
ATOM 670 C CA . LYS A 1 78 ? 11.100 10.305 -11.286 1.00 96.62 78 LYS A CA 1
ATOM 671 C C . LYS A 1 78 ? 12.020 10.056 -12.474 1.00 96.62 78 LYS A C 1
ATOM 673 O O . LYS A 1 78 ? 13.230 10.164 -12.321 1.00 96.62 78 LYS A O 1
ATOM 678 N N . ALA A 1 79 ? 11.469 9.692 -13.622 1.00 96.69 79 ALA A N 1
ATOM 679 C CA . ALA A 1 79 ? 12.260 9.459 -14.828 1.00 96.69 79 ALA A CA 1
ATOM 680 C C . ALA A 1 79 ? 11.442 9.765 -16.082 1.00 96.69 79 ALA A C 1
ATOM 682 O O . ALA A 1 79 ? 10.203 9.699 -16.068 1.00 96.69 79 ALA A O 1
ATOM 683 N N . GLN A 1 80 ? 12.129 10.106 -17.165 1.00 95.44 80 GLN A N 1
ATOM 684 C CA . GLN A 1 80 ? 11.499 10.267 -18.466 1.00 95.44 80 GLN A CA 1
ATOM 685 C C . GLN A 1 80 ? 11.567 8.953 -19.247 1.00 95.44 80 GLN A C 1
ATOM 687 O O . GLN A 1 80 ? 12.436 8.118 -19.011 1.00 95.44 80 GLN A O 1
ATOM 692 N N . ILE A 1 81 ? 10.633 8.751 -20.176 1.00 93.12 81 ILE A N 1
ATOM 693 C CA . ILE A 1 81 ? 10.600 7.556 -21.031 1.00 93.12 81 ILE A CA 1
ATOM 694 C C . ILE A 1 81 ? 11.930 7.330 -21.748 1.00 93.12 81 ILE A C 1
ATOM 696 O O . ILE A 1 81 ? 12.392 6.190 -21.828 1.00 93.12 81 ILE A O 1
ATOM 700 N N . LYS A 1 82 ? 12.502 8.405 -22.303 1.00 95.12 82 LYS A N 1
ATOM 701 C CA . LYS A 1 82 ? 13.712 8.332 -23.125 1.00 95.12 82 LYS A CA 1
ATOM 702 C C . LYS A 1 82 ? 14.910 7.755 -22.364 1.00 95.12 82 LYS A C 1
ATOM 704 O O . LYS A 1 82 ? 15.840 7.295 -23.004 1.00 95.12 82 LYS A O 1
ATOM 709 N N . ASP A 1 83 ? 14.866 7.743 -21.032 1.00 96.56 83 ASP A N 1
ATOM 710 C CA . ASP A 1 83 ? 15.953 7.295 -20.159 1.00 96.56 83 ASP A CA 1
ATOM 711 C C . ASP A 1 83 ? 15.706 5.874 -19.624 1.00 96.56 83 ASP A C 1
ATOM 713 O O . ASP A 1 83 ? 16.298 5.457 -18.630 1.00 96.56 83 ASP A O 1
ATOM 717 N N . ILE A 1 84 ? 14.785 5.116 -20.233 1.00 96.25 84 ILE A N 1
ATOM 718 C CA . ILE A 1 84 ? 14.363 3.801 -19.740 1.00 96.25 84 ILE A CA 1
ATOM 719 C C . ILE A 1 84 ? 14.509 2.756 -20.835 1.00 96.25 84 ILE A C 1
ATOM 721 O O . ILE A 1 84 ? 13.888 2.836 -21.893 1.00 96.25 84 ILE A O 1
ATOM 725 N N . ASN A 1 85 ? 15.268 1.708 -20.534 1.00 94.94 85 ASN A N 1
ATOM 726 C CA . ASN A 1 85 ? 15.309 0.488 -21.329 1.00 94.94 85 ASN A CA 1
ATOM 727 C C . ASN A 1 85 ? 14.477 -0.601 -20.658 1.00 94.94 85 ASN A C 1
ATOM 729 O O . ASN A 1 85 ? 14.547 -0.779 -19.442 1.00 94.94 85 ASN A O 1
ATOM 733 N N . VAL A 1 86 ? 13.745 -1.378 -21.458 1.00 94.94 86 VAL A N 1
ATOM 734 C CA . VAL A 1 86 ? 12.971 -2.524 -20.971 1.00 94.94 86 VAL A CA 1
ATOM 735 C C . VAL A 1 86 ? 13.322 -3.764 -21.779 1.00 94.94 86 VAL A C 1
ATOM 737 O O . VAL A 1 86 ? 13.282 -3.745 -23.010 1.00 94.94 86 VAL A O 1
ATOM 740 N N . PHE A 1 87 ? 13.681 -4.846 -21.096 1.00 92.81 87 PHE A N 1
ATOM 741 C CA . PHE A 1 87 ? 14.091 -6.102 -21.725 1.00 92.81 87 PHE A CA 1
ATOM 742 C C . PHE A 1 87 ? 13.894 -7.295 -20.783 1.00 92.81 87 PHE A C 1
ATOM 744 O O . PHE A 1 87 ? 13.640 -7.119 -19.595 1.00 92.81 87 PHE A O 1
ATOM 751 N N . GLU A 1 88 ? 13.992 -8.516 -21.311 1.00 94.75 88 GLU A N 1
ATOM 752 C CA . GLU A 1 88 ? 14.038 -9.727 -20.484 1.00 94.75 88 GLU A CA 1
ATOM 753 C C . GLU A 1 88 ? 15.482 -10.072 -20.101 1.00 94.75 88 GLU A C 1
ATOM 755 O O . GLU A 1 88 ? 16.376 -10.047 -20.946 1.00 94.75 88 GLU A O 1
ATOM 760 N N . GLU A 1 89 ? 15.702 -10.435 -18.840 1.00 94.50 89 GLU A N 1
ATOM 761 C CA . GLU A 1 89 ? 16.992 -10.880 -18.308 1.00 94.50 89 GLU A CA 1
ATOM 762 C C . GLU A 1 89 ? 16.771 -12.122 -17.425 1.00 94.50 89 GLU A C 1
ATOM 764 O O . GLU A 1 89 ? 15.733 -12.259 -16.773 1.00 94.50 89 GLU A O 1
ATOM 769 N N . ILE A 1 90 ? 17.725 -13.060 -17.412 1.00 94.19 90 ILE A N 1
ATOM 770 C CA . ILE A 1 90 ? 17.696 -14.194 -16.476 1.00 94.19 90 ILE A CA 1
ATOM 771 C C . ILE A 1 90 ? 18.387 -13.753 -15.191 1.00 94.19 90 ILE A C 1
ATOM 773 O O . ILE A 1 90 ? 19.589 -13.492 -15.189 1.00 94.19 90 ILE A O 1
ATOM 777 N N . LEU A 1 91 ? 17.633 -13.713 -14.099 1.00 92.88 91 LEU A N 1
ATOM 778 C CA . LEU A 1 91 ? 18.102 -13.300 -12.782 1.00 92.88 91 LEU A CA 1
ATOM 779 C C . LEU A 1 91 ? 18.013 -14.463 -11.796 1.00 92.88 91 LEU A C 1
ATOM 781 O O . LEU A 1 91 ? 17.193 -15.365 -11.956 1.00 92.88 91 LEU A O 1
ATOM 785 N N . VAL A 1 92 ? 18.854 -14.443 -10.762 1.00 90.19 92 VAL A N 1
ATOM 786 C CA . VAL A 1 92 ? 18.729 -15.364 -9.627 1.00 90.19 92 VAL A CA 1
ATOM 787 C C . VAL A 1 92 ? 17.926 -14.658 -8.542 1.00 90.19 92 VAL A C 1
ATOM 789 O O . VAL A 1 92 ? 18.419 -13.720 -7.922 1.00 90.19 92 VAL A O 1
ATOM 792 N N . ILE A 1 93 ? 16.688 -15.097 -8.330 1.00 86.50 93 ILE A N 1
ATOM 793 C CA . ILE A 1 93 ? 15.768 -14.538 -7.333 1.00 86.50 93 ILE A CA 1
ATOM 794 C C . ILE A 1 93 ? 15.353 -15.669 -6.402 1.00 86.50 93 ILE A C 1
ATOM 796 O O . ILE A 1 93 ? 14.830 -16.689 -6.855 1.00 86.50 93 ILE A O 1
ATOM 800 N N . ASP A 1 94 ? 15.604 -15.490 -5.105 1.00 85.31 94 ASP A N 1
ATOM 801 C CA . ASP A 1 94 ? 15.347 -16.499 -4.069 1.00 85.31 94 ASP A CA 1
ATOM 802 C C . ASP A 1 94 ? 16.061 -17.841 -4.341 1.00 85.31 94 ASP A C 1
ATOM 804 O O . ASP A 1 94 ? 15.543 -18.915 -4.054 1.00 85.31 94 ASP A O 1
ATOM 808 N N . GLY A 1 95 ? 17.264 -17.781 -4.928 1.00 85.56 95 GLY A N 1
ATOM 809 C CA . GLY A 1 95 ? 18.068 -18.960 -5.275 1.00 85.56 95 GLY A CA 1
ATOM 810 C C . GLY A 1 95 ? 17.665 -19.660 -6.579 1.00 85.56 95 GLY A C 1
ATOM 811 O O . GLY A 1 95 ? 18.317 -20.625 -6.973 1.00 85.56 95 GLY A O 1
ATOM 812 N N . GLU A 1 96 ? 16.646 -19.167 -7.287 1.00 89.81 96 GLU A N 1
ATOM 813 C CA . GLU A 1 96 ? 16.152 -19.753 -8.536 1.00 89.81 96 GLU A CA 1
ATOM 814 C C . GLU A 1 96 ? 16.449 -18.852 -9.738 1.00 89.81 96 GLU A C 1
ATOM 816 O O . GLU A 1 96 ? 16.255 -17.637 -9.682 1.00 89.81 96 GLU A O 1
ATOM 821 N N . LYS A 1 97 ? 16.874 -19.449 -10.860 1.00 92.25 97 LYS A N 1
ATOM 822 C CA . LYS A 1 97 ? 16.993 -18.730 -12.136 1.00 92.25 97 LYS A CA 1
ATOM 823 C C . LYS A 1 97 ? 15.601 -18.465 -12.703 1.00 92.25 97 LYS A C 1
ATOM 825 O O . LYS A 1 97 ? 14.904 -19.404 -13.083 1.00 92.25 97 LYS A O 1
ATOM 830 N N . LYS A 1 98 ? 15.219 -17.195 -12.794 1.00 92.12 98 LYS A N 1
ATOM 831 C CA . LYS A 1 98 ? 13.931 -16.733 -13.320 1.00 92.12 98 LYS A CA 1
ATOM 832 C C . LYS A 1 98 ? 14.165 -15.780 -14.481 1.00 92.12 98 LYS A C 1
ATOM 834 O O . LYS A 1 98 ? 15.072 -14.953 -14.440 1.00 92.12 98 LYS A O 1
ATOM 839 N N . LYS A 1 99 ? 13.363 -15.929 -15.534 1.00 92.56 99 LYS A N 1
ATOM 840 C CA . LYS A 1 99 ? 13.338 -14.991 -16.656 1.00 92.56 99 LYS A CA 1
ATOM 841 C C . LYS A 1 99 ? 12.386 -13.862 -16.287 1.00 92.56 99 LYS A C 1
ATOM 843 O O . LYS A 1 99 ? 11.193 -14.103 -16.124 1.00 92.56 99 LYS A O 1
ATOM 848 N N . GLU A 1 100 ? 12.924 -12.665 -16.125 1.00 94.75 100 GLU A N 1
ATOM 849 C CA . GLU A 1 100 ? 12.201 -11.519 -15.587 1.00 94.75 100 GLU A CA 1
ATOM 850 C C . GLU A 1 100 ? 12.280 -10.329 -16.537 1.00 94.75 100 GLU A C 1
ATOM 852 O O . GLU A 1 100 ? 13.214 -10.198 -17.329 1.00 94.75 100 GLU A O 1
ATOM 857 N N . ILE A 1 101 ? 11.293 -9.440 -16.440 1.00 95.62 101 ILE A N 1
ATOM 858 C CA . ILE A 1 101 ? 11.278 -8.182 -17.188 1.00 95.62 101 ILE A CA 1
ATOM 859 C C . ILE A 1 101 ? 12.004 -7.132 -16.355 1.00 95.62 101 ILE A C 1
ATOM 861 O O . ILE A 1 101 ? 11.598 -6.835 -15.230 1.00 95.62 101 ILE A O 1
ATOM 865 N N . VAL A 1 102 ? 13.063 -6.564 -16.915 1.00 96.94 102 VAL A N 1
ATOM 866 C CA . VAL A 1 102 ? 13.930 -5.586 -16.265 1.00 96.94 102 VAL A CA 1
ATOM 867 C C . VAL A 1 102 ? 13.707 -4.213 -16.876 1.00 96.94 102 VAL A C 1
ATOM 869 O O . VAL A 1 102 ? 13.677 -4.058 -18.095 1.00 96.94 102 VAL A O 1
ATOM 872 N N . PHE A 1 103 ? 13.574 -3.220 -16.002 1.00 97.75 103 PHE A N 1
ATOM 873 C CA . PHE A 1 103 ? 13.624 -1.802 -16.329 1.00 97.75 103 PHE A CA 1
ATOM 874 C C . PHE A 1 103 ? 14.991 -1.270 -15.914 1.00 97.75 103 PHE A C 1
ATOM 876 O O . PHE A 1 103 ? 15.335 -1.311 -14.730 1.00 97.75 103 PHE A O 1
ATOM 883 N N . GLN A 1 104 ? 15.759 -0.778 -16.879 1.00 97.44 104 GLN A N 1
ATOM 884 C CA . GLN A 1 104 ? 17.023 -0.094 -16.647 1.00 97.44 104 GLN A CA 1
ATOM 885 C C . GLN A 1 104 ? 16.831 1.400 -16.888 1.00 97.44 104 GLN A C 1
ATOM 887 O O . GLN A 1 104 ? 16.631 1.823 -18.024 1.00 97.44 104 GLN A O 1
ATOM 892 N N . PHE A 1 105 ? 16.905 2.170 -15.810 1.00 97.88 105 PHE A N 1
ATOM 893 C CA . PHE A 1 105 ? 16.896 3.624 -15.825 1.00 97.88 105 PHE A CA 1
ATOM 894 C C . PHE A 1 105 ? 18.329 4.111 -16.050 1.00 97.88 105 PHE A C 1
ATOM 896 O O . PHE A 1 105 ? 19.204 3.869 -15.214 1.00 97.88 105 PHE A O 1
ATOM 903 N N . GLU A 1 106 ? 18.566 4.749 -17.190 1.00 97.38 106 GLU A N 1
ATOM 904 C CA . GLU A 1 106 ? 19.827 5.408 -17.535 1.00 97.38 106 GLU A CA 1
ATOM 905 C C . GLU A 1 106 ? 20.010 6.651 -16.668 1.00 97.38 106 GLU A C 1
ATOM 907 O O . GLU A 1 106 ? 21.032 6.761 -16.000 1.00 97.38 106 GLU A O 1
ATOM 912 N N . GLU A 1 107 ? 18.972 7.486 -16.576 1.00 97.19 107 GLU A N 1
ATOM 913 C CA . GLU A 1 107 ? 18.898 8.678 -15.732 1.00 97.19 107 GLU A CA 1
ATOM 914 C C . GLU A 1 107 ? 17.570 8.698 -14.957 1.00 97.19 107 GLU A C 1
ATOM 916 O O . GLU A 1 107 ? 16.512 8.311 -15.463 1.00 97.19 107 GLU A O 1
ATOM 921 N N . TYR A 1 108 ? 17.614 9.117 -13.694 1.00 97.25 108 TYR A N 1
ATOM 922 C CA . TYR A 1 108 ? 16.435 9.300 -12.853 1.00 97.25 108 TYR A CA 1
ATOM 923 C C . TYR A 1 108 ? 16.710 10.283 -11.714 1.00 97.25 108 TYR A C 1
ATOM 925 O O . TYR A 1 108 ? 17.846 10.498 -11.308 1.00 97.25 108 TYR A O 1
ATOM 933 N N . VAL A 1 109 ? 15.649 10.853 -11.150 1.00 96.25 109 VAL A N 1
ATOM 934 C CA . VAL A 1 109 ? 15.717 11.847 -10.075 1.00 96.25 109 VAL A CA 1
ATOM 935 C C . VAL A 1 109 ? 15.153 11.282 -8.773 1.00 96.25 109 VAL A C 1
ATOM 937 O O . VAL A 1 109 ? 14.064 10.697 -8.746 1.00 96.25 109 VAL A O 1
ATOM 940 N N . ILE A 1 110 ? 15.870 11.506 -7.671 1.00 92.44 110 ILE A N 1
ATOM 941 C CA . ILE A 1 110 ? 15.418 11.265 -6.294 1.00 92.44 110 ILE A CA 1
ATOM 942 C C . ILE A 1 110 ? 15.680 12.521 -5.481 1.00 92.44 110 ILE A C 1
ATOM 944 O O . ILE A 1 110 ? 16.837 12.887 -5.335 1.00 92.44 110 ILE A O 1
ATOM 948 N N . ILE A 1 111 ? 14.640 13.117 -4.889 1.00 86.38 111 ILE A N 1
ATOM 949 C CA . ILE A 1 111 ? 14.783 14.303 -4.018 1.00 86.38 111 ILE A CA 1
ATOM 950 C C . ILE A 1 111 ? 15.683 15.353 -4.706 1.00 86.38 111 ILE A C 1
ATOM 952 O O . ILE A 1 111 ? 16.676 15.809 -4.157 1.00 86.38 111 ILE A O 1
ATOM 956 N N . ASP A 1 112 ? 15.374 15.636 -5.973 1.00 86.69 112 ASP A N 1
ATOM 957 C CA . ASP A 1 112 ? 16.077 16.601 -6.830 1.00 86.69 112 ASP A CA 1
ATOM 958 C C . ASP A 1 112 ? 17.555 16.283 -7.153 1.00 86.69 112 ASP A C 1
ATOM 960 O O . ASP A 1 112 ? 18.214 17.050 -7.850 1.00 86.69 112 ASP A O 1
ATOM 964 N N . GLU A 1 113 ? 18.063 15.114 -6.753 1.00 92.94 113 GLU A N 1
ATOM 965 C CA . GLU A 1 113 ? 19.359 14.583 -7.185 1.00 92.94 113 GLU A CA 1
ATOM 966 C C . GLU A 1 113 ? 19.209 13.697 -8.424 1.00 92.94 113 GLU A C 1
ATOM 968 O O . GLU A 1 113 ? 18.453 12.718 -8.405 1.00 92.94 113 GLU A O 1
ATOM 973 N N . ILE A 1 114 ? 19.981 13.998 -9.470 1.00 95.31 114 ILE A N 1
ATOM 974 C CA . ILE A 1 114 ? 20.127 13.133 -10.646 1.00 95.31 114 ILE A CA 1
ATOM 975 C C . ILE A 1 114 ? 21.001 11.935 -10.270 1.00 95.31 114 ILE A C 1
ATOM 977 O O . ILE A 1 114 ? 22.075 12.082 -9.683 1.00 95.31 114 ILE A O 1
ATOM 981 N N . LYS A 1 115 ? 20.524 10.736 -10.597 1.00 96.50 115 LYS A N 1
ATOM 982 C CA . LYS A 1 115 ? 21.227 9.464 -10.434 1.00 96.50 115 LYS A CA 1
ATOM 983 C C . LYS A 1 115 ? 21.115 8.662 -11.718 1.00 96.50 115 LYS A C 1
ATOM 985 O O . LYS A 1 115 ? 20.230 8.890 -12.537 1.00 96.50 115 LYS A O 1
ATOM 990 N N . GLU A 1 116 ? 21.994 7.681 -11.851 1.00 96.31 116 GLU A N 1
ATOM 991 C CA . GLU A 1 116 ? 22.120 6.901 -13.075 1.00 96.31 116 GLU A CA 1
ATOM 992 C C . GLU A 1 116 ? 22.137 5.398 -12.799 1.00 96.31 116 GLU A C 1
ATOM 994 O O . GLU A 1 116 ? 22.364 4.952 -11.668 1.00 96.31 116 GLU A O 1
ATOM 999 N N . ASN A 1 117 ? 21.914 4.618 -13.856 1.00 94.94 117 ASN A N 1
ATOM 1000 C CA . ASN A 1 117 ? 22.164 3.175 -13.910 1.00 94.94 117 ASN A CA 1
ATOM 1001 C C . ASN A 1 117 ? 21.436 2.344 -12.840 1.00 94.94 117 ASN A C 1
ATOM 1003 O O . ASN A 1 117 ? 22.024 1.482 -12.182 1.00 94.94 117 ASN A O 1
ATOM 1007 N N . LEU A 1 118 ? 20.128 2.554 -12.692 1.00 97.12 118 LEU A N 1
ATOM 1008 C CA . LEU A 1 118 ? 19.300 1.735 -11.810 1.00 97.12 118 LEU A CA 1
ATOM 1009 C C . LEU A 1 118 ? 18.617 0.611 -12.589 1.00 97.12 118 LEU A C 1
ATOM 1011 O O . LEU A 1 118 ? 17.820 0.863 -13.489 1.00 97.12 118 LEU A O 1
ATOM 1015 N N . LYS A 1 119 ? 18.858 -0.638 -12.187 1.00 97.00 119 LYS A N 1
ATOM 1016 C CA . LYS A 1 119 ? 18.095 -1.798 -12.660 1.00 97.00 119 LYS A CA 1
ATOM 1017 C C . LYS A 1 119 ? 17.006 -2.172 -11.665 1.00 97.00 119 LYS A C 1
ATOM 1019 O O . LYS A 1 119 ? 17.245 -2.236 -10.461 1.00 97.00 119 LYS A O 1
ATOM 1024 N N . THR A 1 120 ? 15.820 -2.469 -12.181 1.00 97.75 120 THR A N 1
ATOM 1025 C CA . THR A 1 120 ? 14.680 -2.908 -11.374 1.00 97.75 120 THR A CA 1
ATOM 1026 C C . THR A 1 120 ? 13.926 -4.038 -12.061 1.00 97.75 120 THR A C 1
ATOM 1028 O O . THR A 1 120 ? 13.855 -4.089 -13.288 1.00 97.75 120 THR A O 1
ATOM 1031 N N . VAL A 1 121 ? 13.342 -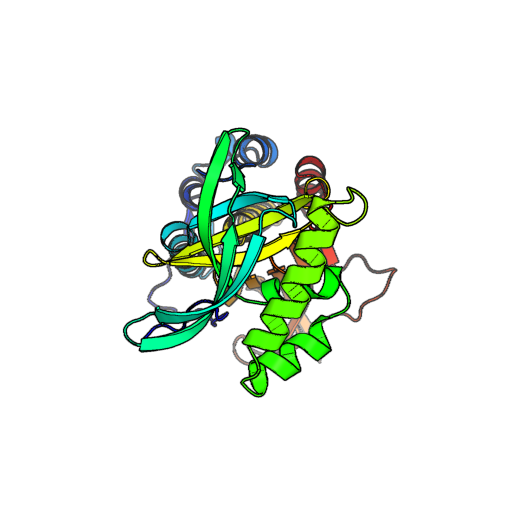4.934 -11.271 1.00 97.19 121 VAL A N 1
ATOM 1032 C CA . VAL A 1 121 ? 12.514 -6.039 -11.765 1.00 97.19 121 VAL A CA 1
ATOM 1033 C C . VAL A 1 121 ? 11.050 -5.618 -11.777 1.00 97.19 121 VAL A C 1
ATOM 1035 O O . VAL A 1 121 ? 10.528 -5.128 -10.775 1.00 97.19 121 VAL A O 1
ATOM 1038 N N . ALA A 1 122 ? 10.363 -5.810 -12.897 1.00 95.88 122 ALA A N 1
ATOM 1039 C CA . ALA A 1 122 ? 8.946 -5.503 -13.000 1.00 95.88 122 ALA A CA 1
ATOM 1040 C C . ALA A 1 122 ? 8.130 -6.388 -12.048 1.00 95.88 122 ALA A C 1
ATOM 1042 O O . ALA A 1 122 ? 8.221 -7.615 -12.072 1.00 95.88 122 ALA A O 1
ATOM 1043 N N . LYS A 1 123 ? 7.284 -5.769 -11.226 1.00 94.31 123 LYS A N 1
ATOM 1044 C CA . LYS A 1 123 ? 6.329 -6.460 -10.361 1.00 94.31 123 LYS A CA 1
ATOM 1045 C C . LYS A 1 123 ? 4.939 -5.859 -10.503 1.00 94.31 123 LYS A C 1
ATOM 1047 O O . LYS A 1 123 ? 4.787 -4.677 -10.805 1.00 94.31 123 LYS A O 1
ATOM 1052 N N . TYR A 1 124 ? 3.922 -6.678 -10.242 1.00 91.44 124 TYR A N 1
ATOM 1053 C CA . TYR A 1 124 ? 2.520 -6.305 -10.420 1.00 91.44 124 TYR A CA 1
ATOM 1054 C C . TYR A 1 124 ? 2.244 -5.843 -11.860 1.00 91.44 124 TYR A C 1
ATOM 1056 O O . TYR A 1 124 ? 2.721 -6.462 -12.809 1.00 91.44 124 TYR A O 1
ATOM 1064 N N . GLU A 1 125 ? 1.481 -4.763 -12.025 1.00 89.56 125 GLU A N 1
ATOM 1065 C CA . GLU A 1 125 ? 1.064 -4.237 -13.324 1.00 89.56 125 GLU A CA 1
ATOM 1066 C C . GLU A 1 125 ? 2.064 -3.237 -13.922 1.00 89.56 125 GLU A C 1
ATOM 1068 O O . GLU A 1 125 ? 1.781 -2.677 -14.976 1.00 89.56 125 GLU A O 1
ATOM 1073 N N . SER A 1 126 ? 3.236 -3.004 -13.313 1.00 92.62 126 SER A N 1
ATOM 1074 C CA . SER A 1 126 ? 4.161 -1.946 -13.758 1.00 92.62 126 SER A CA 1
ATOM 1075 C C . SER A 1 126 ? 4.587 -2.080 -15.220 1.00 92.62 126 SER A C 1
ATOM 1077 O O . SER A 1 126 ? 4.580 -1.095 -15.958 1.00 92.62 126 SER A O 1
ATOM 1079 N N . LYS A 1 127 ? 4.862 -3.310 -15.667 1.00 94.44 127 LYS A N 1
ATOM 1080 C CA . LYS A 1 127 ? 5.118 -3.620 -17.078 1.00 94.44 127 LYS A CA 1
ATOM 1081 C C . LYS A 1 127 ? 3.947 -3.200 -17.966 1.00 94.44 127 LYS A C 1
ATOM 1083 O O . LYS A 1 127 ? 4.151 -2.538 -18.976 1.00 94.44 127 LYS A O 1
ATOM 1088 N N . ASN A 1 128 ? 2.731 -3.597 -17.603 1.00 93.94 128 ASN A N 1
ATOM 1089 C CA . ASN A 1 128 ? 1.546 -3.312 -18.407 1.00 93.94 128 ASN A CA 1
ATOM 1090 C C . ASN A 1 128 ? 1.255 -1.809 -18.434 1.00 93.94 128 ASN A C 1
ATOM 1092 O O . ASN A 1 128 ? 1.027 -1.261 -19.501 1.00 93.94 128 ASN A O 1
ATOM 1096 N N . THR A 1 129 ? 1.378 -1.123 -17.294 1.00 92.88 129 THR A N 1
ATOM 1097 C CA . THR A 1 129 ? 1.211 0.333 -17.211 1.00 92.88 129 THR A CA 1
ATOM 1098 C C . THR A 1 129 ? 2.204 1.079 -18.101 1.00 92.88 129 THR A C 1
ATOM 1100 O O . THR A 1 129 ? 1.817 2.040 -18.757 1.00 92.88 129 THR A O 1
ATOM 1103 N N . TYR A 1 130 ? 3.463 0.632 -18.169 1.00 94.00 130 TYR A N 1
ATOM 1104 C CA . TYR A 1 130 ? 4.453 1.219 -19.076 1.00 94.00 130 TYR A CA 1
ATOM 1105 C C . TYR A 1 130 ? 4.075 1.006 -20.548 1.00 94.00 130 TYR A C 1
ATOM 1107 O O . TYR A 1 130 ? 4.073 1.941 -21.341 1.00 94.00 130 TYR A O 1
ATOM 1115 N N . LEU A 1 131 ? 3.715 -0.227 -20.917 1.00 93.00 131 LEU A N 1
ATOM 1116 C CA . LEU A 1 131 ? 3.359 -0.585 -22.294 1.00 93.00 131 LEU A CA 1
ATOM 1117 C C . LEU A 1 131 ? 2.037 0.058 -22.754 1.00 93.00 131 LEU A C 1
ATOM 1119 O O . LEU A 1 131 ? 1.850 0.311 -23.947 1.00 93.00 131 LEU A O 1
ATOM 1123 N N . ASP A 1 132 ? 1.124 0.350 -21.827 1.00 91.44 132 ASP A N 1
ATOM 1124 C CA . ASP A 1 132 ? -0.134 1.041 -22.111 1.00 91.44 132 ASP A CA 1
ATOM 1125 C C . ASP A 1 132 ? 0.102 2.488 -22.557 1.00 91.44 132 ASP A C 1
ATOM 1127 O O . ASP A 1 132 ? -0.706 3.023 -23.317 1.00 91.44 132 ASP A O 1
ATOM 1131 N N . GLU A 1 133 ? 1.227 3.112 -22.183 1.00 86.56 133 GLU A N 1
ATOM 1132 C CA . GLU A 1 133 ? 1.559 4.467 -22.638 1.00 86.56 133 GLU A CA 1
ATOM 1133 C C . GLU A 1 133 ? 1.722 4.572 -24.161 1.00 86.56 133 GLU A C 1
ATOM 1135 O O . GLU A 1 133 ? 1.587 5.680 -24.694 1.00 86.56 133 GLU A O 1
ATOM 1140 N N . TYR A 1 134 ? 1.935 3.431 -24.825 1.00 87.19 134 TYR A N 1
ATOM 1141 C CA . TYR A 1 134 ? 2.038 3.265 -26.277 1.00 87.19 134 TYR A CA 1
ATOM 1142 C C . TYR A 1 134 ? 0.971 2.331 -26.855 1.00 87.19 134 TYR A C 1
ATOM 1144 O O . TYR A 1 134 ? 1.067 1.914 -28.007 1.00 87.19 134 TYR A O 1
ATOM 1152 N N . VAL A 1 135 ? -0.042 1.964 -26.061 1.00 89.31 135 VAL A N 1
ATOM 1153 C CA . VAL A 1 135 ? -1.140 1.077 -26.486 1.00 89.31 135 VAL A CA 1
ATOM 1154 C C . VAL A 1 135 ? -0.632 -0.295 -26.981 1.00 89.31 135 VAL A C 1
ATOM 1156 O O . VAL A 1 135 ? -1.259 -0.949 -27.813 1.00 89.31 135 VAL A O 1
ATOM 1159 N N . MET A 1 136 ? 0.509 -0.774 -26.463 1.00 92.44 136 MET A N 1
ATOM 1160 C CA . MET A 1 136 ? 1.168 -1.997 -26.956 1.00 92.44 136 MET A CA 1
ATOM 1161 C C . MET A 1 136 ? 1.086 -3.197 -26.006 1.00 92.44 136 MET A C 1
ATOM 1163 O O . MET A 1 136 ? 1.576 -4.274 -26.341 1.00 92.44 136 MET A O 1
ATOM 1167 N N . THR A 1 137 ? 0.439 -3.065 -24.847 1.00 93.69 137 THR A N 1
ATOM 1168 C CA . THR A 1 137 ? 0.412 -4.086 -23.783 1.00 93.69 137 THR A CA 1
ATOM 1169 C C . THR A 1 137 ? 0.032 -5.479 -24.264 1.00 93.69 137 THR A C 1
ATOM 1171 O O . THR A 1 137 ? 0.762 -6.436 -24.010 1.00 93.69 137 THR A O 1
ATOM 1174 N N . LYS A 1 138 ? -1.085 -5.626 -24.990 1.00 93.81 138 LYS A N 1
ATOM 1175 C CA . LYS A 1 138 ? -1.537 -6.942 -25.484 1.00 93.81 138 LYS A CA 1
ATOM 1176 C C . LYS A 1 138 ? -0.525 -7.568 -26.444 1.00 93.81 138 LYS A C 1
ATOM 1178 O O . LYS A 1 138 ? -0.214 -8.751 -26.326 1.00 93.81 138 LYS A O 1
ATOM 1183 N N . TYR A 1 139 ? -0.016 -6.766 -27.375 1.00 94.25 139 TYR A N 1
ATOM 1184 C CA . TYR A 1 139 ? 0.927 -7.209 -28.394 1.00 94.25 139 TYR A CA 1
ATOM 1185 C C . TYR A 1 139 ? 2.276 -7.602 -27.779 1.00 94.25 139 TYR A C 1
ATOM 1187 O O . TYR A 1 139 ? 2.717 -8.737 -27.941 1.00 94.25 139 TYR A O 1
ATOM 1195 N N . ALA A 1 140 ? 2.881 -6.720 -26.984 1.00 93.50 140 ALA A N 1
ATOM 1196 C CA . ALA A 1 140 ? 4.167 -6.966 -26.338 1.00 93.50 140 ALA A CA 1
ATOM 1197 C C . ALA A 1 140 ? 4.114 -8.154 -25.367 1.00 93.50 140 ALA A C 1
ATOM 1199 O O . ALA A 1 140 ? 5.015 -8.989 -25.362 1.00 93.50 140 ALA A O 1
ATOM 1200 N N . ASN A 1 141 ? 3.027 -8.301 -24.600 1.00 93.31 141 ASN A N 1
ATOM 1201 C CA . ASN A 1 141 ? 2.846 -9.469 -23.737 1.00 93.31 141 ASN A CA 1
ATOM 1202 C C . ASN A 1 141 ? 2.735 -10.779 -24.524 1.00 93.31 141 ASN A C 1
ATOM 1204 O O . ASN A 1 141 ? 3.243 -11.799 -24.060 1.00 93.31 141 ASN A O 1
ATOM 1208 N N . SER A 1 142 ? 2.110 -10.761 -25.706 1.00 95.25 142 SER A N 1
ATOM 1209 C CA . SER A 1 142 ? 2.102 -11.920 -26.604 1.00 95.25 142 SER A CA 1
ATOM 1210 C C . SER A 1 142 ? 3.520 -12.276 -27.060 1.00 95.25 142 SER A C 1
ATOM 1212 O O . SER A 1 142 ? 3.898 -13.444 -27.028 1.00 95.25 142 SER A O 1
ATOM 1214 N N . LEU A 1 143 ? 4.337 -11.280 -27.416 1.00 94.62 143 LEU A N 1
ATOM 1215 C CA . LEU A 1 143 ? 5.725 -11.503 -27.827 1.00 94.62 143 LEU A CA 1
ATOM 1216 C C . LEU A 1 143 ? 6.574 -12.104 -26.701 1.00 94.62 143 LEU A C 1
ATOM 1218 O O . LEU A 1 143 ? 7.203 -13.137 -26.914 1.00 94.62 143 LEU A O 1
ATOM 1222 N N . PHE A 1 144 ? 6.532 -11.527 -25.496 1.00 91.50 144 PHE A N 1
ATOM 1223 C CA . PHE A 1 144 ? 7.255 -12.067 -24.338 1.00 91.50 144 PHE A CA 1
ATOM 1224 C C . PHE A 1 144 ? 6.834 -13.508 -24.022 1.00 91.50 144 PHE A C 1
ATOM 1226 O O . PHE A 1 144 ? 7.680 -14.384 -23.849 1.00 91.50 144 PHE A O 1
ATOM 1233 N N . LYS A 1 145 ? 5.521 -13.784 -24.022 1.00 92.00 145 LYS A N 1
ATOM 1234 C CA . LYS A 1 145 ? 4.981 -15.123 -23.744 1.00 92.00 145 LYS A CA 1
ATOM 1235 C C . LYS A 1 145 ? 5.436 -16.170 -24.765 1.00 92.00 145 LYS A C 1
ATOM 1237 O O . LYS A 1 145 ? 5.670 -17.313 -24.390 1.00 92.00 145 LYS A O 1
ATOM 1242 N N . ASN A 1 146 ? 5.548 -15.786 -26.034 1.00 93.75 146 ASN A N 1
ATOM 1243 C CA . ASN A 1 146 ? 5.925 -16.686 -27.125 1.00 93.75 146 ASN A CA 1
ATOM 1244 C C . ASN A 1 146 ? 7.444 -16.724 -27.389 1.00 93.75 146 ASN A C 1
ATOM 1246 O O . ASN A 1 146 ? 7.870 -17.308 -28.378 1.00 93.75 146 ASN A O 1
ATOM 1250 N N . GLY A 1 147 ? 8.266 -16.114 -26.525 1.00 92.12 147 GLY A N 1
ATOM 1251 C CA . GLY A 1 147 ? 9.728 -16.139 -26.650 1.00 92.12 147 GLY A CA 1
ATOM 1252 C C . GLY A 1 147 ? 10.312 -15.145 -27.660 1.00 92.12 147 GLY A C 1
ATOM 1253 O O . GLY A 1 147 ? 11.509 -15.188 -27.921 1.00 92.12 147 GLY A O 1
ATOM 1254 N N . PHE A 1 148 ? 9.513 -14.215 -28.189 1.00 94.38 148 PHE A N 1
ATOM 1255 C CA . PHE A 1 148 ? 9.940 -13.174 -29.135 1.00 94.38 148 PHE A CA 1
ATOM 1256 C C . PHE A 1 148 ? 10.344 -11.875 -28.419 1.00 94.38 148 PHE A C 1
ATOM 1258 O O . PHE A 1 148 ? 9.910 -10.776 -28.772 1.00 94.38 148 PHE A O 1
ATOM 1265 N N . SER A 1 149 ? 11.173 -12.005 -27.384 1.00 91.94 149 SER A N 1
ATOM 1266 C CA . SER A 1 149 ? 11.606 -10.908 -26.509 1.00 91.94 149 SER A CA 1
ATOM 1267 C C . SER A 1 149 ? 12.313 -9.784 -27.254 1.00 91.94 149 SER A C 1
ATOM 1269 O O . SER A 1 149 ? 12.095 -8.608 -26.968 1.00 91.94 149 SER A O 1
ATOM 1271 N N . ASP A 1 150 ? 13.121 -10.144 -28.247 1.00 92.44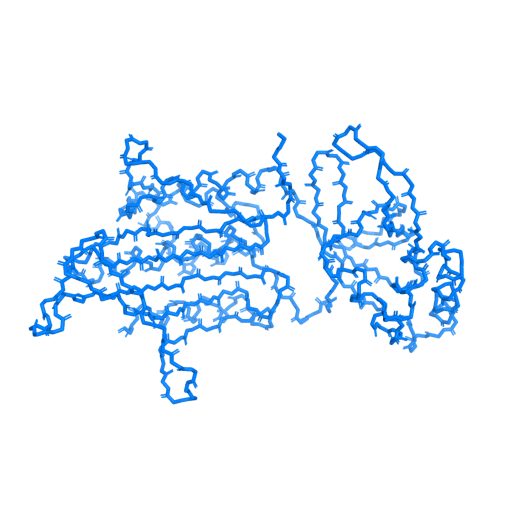 150 ASP A N 1
ATOM 1272 C CA . ASP A 1 150 ? 13.909 -9.190 -29.022 1.00 92.44 150 ASP A CA 1
ATOM 1273 C C . ASP A 1 150 ? 13.019 -8.315 -29.900 1.00 92.44 150 ASP A C 1
ATOM 1275 O O . ASP A 1 150 ? 13.244 -7.111 -30.002 1.00 92.44 150 ASP A O 1
ATOM 1279 N N . LEU A 1 151 ? 11.946 -8.885 -30.460 1.00 93.31 151 LEU A N 1
ATOM 1280 C CA . LEU A 1 151 ? 10.957 -8.112 -31.205 1.00 93.31 151 LEU A CA 1
ATOM 1281 C C . LEU A 1 151 ? 10.192 -7.165 -30.272 1.00 93.31 151 LEU A C 1
ATOM 1283 O O . LEU A 1 151 ? 9.940 -6.016 -30.628 1.00 93.31 151 LEU A O 1
ATOM 1287 N N . ALA A 1 152 ? 9.853 -7.601 -29.055 1.00 92.88 152 ALA A N 1
ATOM 1288 C CA . ALA A 1 152 ? 9.244 -6.712 -28.066 1.00 92.88 152 ALA A CA 1
ATOM 1289 C C . ALA A 1 152 ? 10.188 -5.549 -27.717 1.00 92.88 152 ALA A C 1
ATOM 1291 O O . ALA A 1 152 ? 9.763 -4.395 -27.728 1.00 92.88 152 ALA A O 1
ATOM 1292 N N . LYS A 1 153 ? 11.477 -5.843 -27.501 1.00 92.44 153 LYS A N 1
ATOM 1293 C CA . LYS A 1 153 ? 12.522 -4.849 -27.230 1.00 92.44 153 LYS A CA 1
ATOM 1294 C C . LYS A 1 153 ? 12.679 -3.845 -28.374 1.00 92.44 153 LYS A C 1
ATOM 1296 O O . LYS A 1 153 ? 12.744 -2.653 -28.105 1.00 92.44 153 LYS A O 1
ATOM 1301 N N . GLN A 1 154 ? 12.686 -4.291 -29.631 1.00 93.69 154 GLN A N 1
ATOM 1302 C CA . GLN A 1 154 ? 12.757 -3.397 -30.798 1.00 93.69 154 GLN A CA 1
ATOM 1303 C C . GLN A 1 154 ? 11.579 -2.415 -30.848 1.00 93.69 154 GLN A C 1
ATOM 1305 O O . GLN A 1 154 ? 11.774 -1.229 -31.097 1.00 93.69 154 GLN A O 1
ATOM 1310 N N . ASN A 1 155 ? 10.363 -2.884 -30.555 1.00 91.69 155 ASN A N 1
ATOM 1311 C CA . ASN A 1 155 ? 9.186 -2.013 -30.519 1.00 91.69 155 ASN A CA 1
ATOM 1312 C C . ASN A 1 155 ? 9.258 -0.994 -29.374 1.00 91.69 155 ASN A C 1
ATOM 1314 O O . ASN A 1 155 ? 8.902 0.164 -29.562 1.00 91.69 155 ASN A O 1
ATOM 1318 N N . ILE A 1 156 ? 9.740 -1.404 -28.199 1.00 92.88 156 ILE A N 1
ATOM 1319 C CA . ILE A 1 156 ? 9.950 -0.483 -27.073 1.00 92.88 156 ILE A CA 1
ATOM 1320 C C . ILE A 1 156 ? 11.032 0.549 -27.421 1.00 92.88 156 ILE A C 1
ATOM 1322 O O . ILE A 1 156 ? 10.848 1.734 -27.152 1.00 92.88 156 ILE A O 1
ATOM 1326 N N . GLN A 1 157 ? 12.117 0.121 -28.072 1.00 93.62 157 GLN A N 1
ATOM 1327 C CA . GLN A 1 157 ? 13.195 1.006 -28.513 1.00 93.62 157 GLN A CA 1
ATOM 1328 C C . GLN A 1 157 ? 12.691 2.076 -29.485 1.00 93.62 157 GLN A C 1
ATOM 1330 O O . GLN A 1 157 ? 13.025 3.240 -29.316 1.00 93.62 157 GLN A O 1
ATOM 1335 N N . TYR A 1 158 ? 11.820 1.719 -30.432 1.00 93.38 158 TYR A N 1
ATOM 1336 C CA . TYR A 1 158 ? 11.195 2.696 -31.328 1.00 93.38 158 TYR A CA 1
ATOM 1337 C C . TYR A 1 158 ? 10.489 3.828 -30.559 1.00 93.38 158 TYR A C 1
ATOM 1339 O O . TYR A 1 158 ? 10.657 5.003 -30.881 1.00 93.38 158 TYR A O 1
ATOM 1347 N N . PHE A 1 159 ? 9.736 3.500 -29.504 1.00 91.44 159 PHE A N 1
ATOM 1348 C CA . PHE A 1 159 ? 9.077 4.515 -28.677 1.00 91.44 159 PHE A CA 1
ATOM 1349 C C . PHE A 1 159 ? 10.054 5.319 -27.814 1.00 91.44 159 PHE A C 1
ATOM 1351 O O . PHE A 1 159 ? 9.842 6.516 -27.617 1.00 91.44 159 PHE A O 1
ATOM 1358 N N . LYS A 1 160 ? 11.139 4.692 -27.345 1.00 92.62 160 LYS A N 1
ATOM 1359 C CA . LYS A 1 160 ? 12.244 5.390 -26.677 1.00 92.62 160 LYS A CA 1
ATOM 1360 C C . LYS A 1 160 ? 12.883 6.420 -27.617 1.00 92.62 160 LYS A C 1
ATOM 1362 O O . LYS A 1 160 ? 13.051 7.570 -27.229 1.00 92.62 160 LYS A O 1
ATOM 1367 N N . ASP A 1 161 ? 13.154 6.049 -28.866 1.00 93.81 161 ASP A N 1
ATOM 1368 C CA . ASP A 1 161 ? 13.747 6.937 -29.876 1.00 93.81 161 ASP A CA 1
ATOM 1369 C C . ASP A 1 161 ? 12.804 8.100 -30.245 1.00 93.81 161 ASP A C 1
ATOM 1371 O O . ASP A 1 161 ? 13.237 9.247 -30.406 1.00 93.81 161 ASP A O 1
ATOM 1375 N N . LEU A 1 162 ? 11.492 7.839 -30.314 1.00 92.94 162 LEU A N 1
ATOM 1376 C CA . LEU A 1 162 ? 10.481 8.891 -30.461 1.00 92.94 162 LEU A CA 1
ATOM 1377 C C . LEU A 1 162 ? 10.470 9.853 -29.266 1.00 92.94 162 LEU A C 1
ATOM 1379 O O . LEU A 1 162 ? 10.388 11.064 -29.460 1.00 92.94 162 LEU A O 1
ATOM 1383 N N . ALA A 1 163 ? 10.581 9.344 -28.039 1.00 92.62 163 ALA A N 1
ATOM 1384 C CA . ALA A 1 163 ? 10.683 10.182 -26.847 1.00 92.62 163 ALA A CA 1
ATOM 1385 C C . ALA A 1 163 ? 11.977 11.012 -26.829 1.00 92.62 163 ALA A C 1
ATOM 1387 O O . ALA A 1 163 ? 11.956 12.172 -26.433 1.00 92.62 163 ALA A O 1
ATOM 1388 N N . SER A 1 164 ? 13.092 10.477 -27.325 1.00 92.38 164 SER A N 1
ATOM 1389 C CA . SER A 1 164 ? 14.347 11.233 -27.447 1.00 92.38 164 SER A CA 1
ATOM 1390 C C . SER A 1 164 ? 14.266 12.386 -28.453 1.00 92.38 164 SER A C 1
ATOM 1392 O O . SER A 1 164 ? 15.003 13.360 -28.329 1.00 92.38 164 SER A O 1
ATOM 1394 N N . SER A 1 165 ? 13.388 12.282 -29.455 1.00 93.00 165 SER A N 1
ATOM 1395 C CA . SER A 1 165 ? 13.250 13.265 -30.538 1.00 93.00 165 SER A CA 1
ATOM 1396 C C . SER A 1 165 ? 12.040 14.195 -30.395 1.00 93.00 165 SER A C 1
ATOM 1398 O O . SER A 1 165 ? 11.946 15.186 -31.122 1.00 93.00 165 SER A O 1
ATOM 1400 N N . SER A 1 166 ? 11.109 13.912 -29.476 1.00 91.06 166 SER A N 1
ATOM 1401 C CA . SER A 1 166 ? 9.888 14.699 -29.296 1.00 91.06 166 SER A CA 1
ATOM 1402 C C . SER A 1 166 ? 9.340 14.656 -27.867 1.00 91.06 166 SER A C 1
ATOM 1404 O O . SER A 1 166 ? 8.939 13.606 -27.356 1.00 91.06 166 SER A O 1
ATOM 1406 N N . ASP A 1 167 ? 9.171 15.839 -27.272 1.00 86.88 167 ASP A N 1
ATOM 1407 C CA . ASP A 1 167 ? 8.598 16.006 -25.928 1.00 86.88 167 ASP A CA 1
ATOM 1408 C C . ASP A 1 167 ? 7.160 15.480 -25.801 1.00 86.88 167 ASP A C 1
ATOM 1410 O O . ASP A 1 167 ? 6.736 15.075 -24.720 1.00 86.88 167 ASP A O 1
ATOM 1414 N N . ASN A 1 168 ? 6.410 15.410 -26.908 1.00 86.62 168 ASN A N 1
ATOM 1415 C CA . ASN A 1 168 ? 5.051 14.856 -26.915 1.00 86.62 168 ASN A CA 1
ATOM 1416 C C . ASN A 1 168 ? 5.023 13.364 -26.545 1.00 86.62 168 ASN A C 1
ATOM 1418 O O . ASN A 1 168 ? 4.023 12.874 -26.015 1.00 86.62 168 ASN A O 1
ATOM 1422 N N . TYR A 1 169 ? 6.113 12.646 -26.824 1.00 86.88 169 TYR A N 1
ATOM 1423 C CA . TYR A 1 169 ? 6.268 11.229 -26.503 1.00 86.88 169 TYR A CA 1
ATOM 1424 C C . TYR A 1 169 ? 7.078 11.018 -25.222 1.00 86.88 169 TYR A C 1
ATOM 1426 O O . TYR A 1 169 ? 6.923 9.985 -24.572 1.00 86.88 169 TYR A O 1
ATOM 1434 N N . ASN A 1 170 ? 7.880 12.003 -24.808 1.00 92.12 170 ASN A N 1
ATOM 1435 C CA . ASN A 1 170 ? 8.735 11.913 -23.631 1.00 92.12 170 ASN A CA 1
ATOM 1436 C C . ASN A 1 170 ? 8.009 12.221 -22.316 1.00 92.12 170 ASN A C 1
ATOM 1438 O O . ASN A 1 170 ? 8.210 13.246 -21.660 1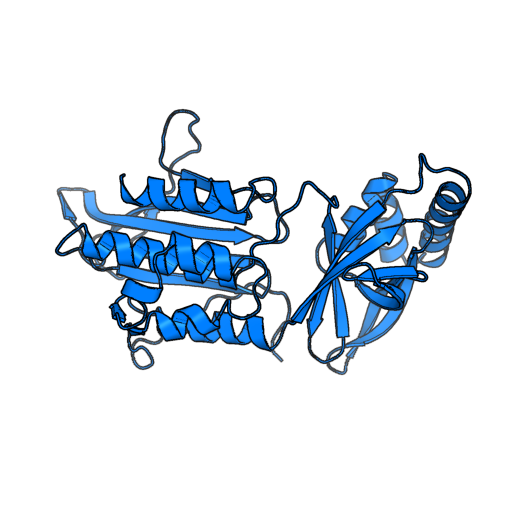.00 92.12 170 ASN A O 1
ATOM 1442 N N . LYS A 1 171 ? 7.137 11.307 -21.902 1.00 91.75 171 LYS A N 1
ATOM 1443 C CA . LYS A 1 171 ? 6.388 11.446 -20.652 1.00 91.75 171 LYS A CA 1
ATOM 1444 C C . LYS A 1 171 ? 7.328 11.352 -19.452 1.00 91.75 171 LYS A C 1
ATOM 1446 O O . LYS A 1 171 ? 8.070 10.387 -19.286 1.00 91.75 171 LYS A O 1
ATOM 1451 N N . HIS A 1 172 ? 7.208 12.333 -18.564 1.00 93.81 172 HIS A N 1
ATOM 1452 C CA . HIS A 1 172 ? 7.815 12.304 -17.240 1.00 93.81 172 HIS A CA 1
ATOM 1453 C C . HIS A 1 172 ? 6.840 11.642 -16.252 1.00 93.81 172 HIS A C 1
ATOM 1455 O O . HIS A 1 172 ? 5.658 12.015 -16.167 1.00 93.81 172 HIS A O 1
ATOM 1461 N N . ARG A 1 173 ? 7.311 10.618 -15.535 1.00 94.62 173 ARG A N 1
ATOM 1462 C CA . ARG A 1 173 ? 6.502 9.812 -14.610 1.00 94.62 173 ARG A CA 1
ATOM 1463 C C . ARG A 1 173 ? 7.211 9.580 -13.287 1.00 94.62 173 ARG A C 1
ATOM 1465 O O . ARG A 1 173 ? 8.434 9.639 -13.198 1.00 94.62 173 ARG A O 1
ATOM 1472 N N . SER A 1 174 ? 6.404 9.272 -12.278 1.00 94.56 174 SER A N 1
ATOM 1473 C CA . SER A 1 174 ? 6.863 8.738 -11.004 1.00 94.56 174 SER A CA 1
ATOM 1474 C C . SER A 1 174 ? 6.871 7.215 -11.064 1.00 94.56 174 SER A C 1
ATOM 1476 O O . SER A 1 174 ? 5.853 6.593 -11.367 1.00 94.56 174 SER A O 1
ATOM 1478 N N . TYR A 1 175 ? 8.006 6.614 -10.733 1.00 95.19 175 TYR A N 1
ATOM 1479 C CA . TYR A 1 175 ? 8.207 5.173 -10.680 1.00 95.19 175 TYR A CA 1
ATOM 1480 C C . TYR A 1 175 ? 8.359 4.754 -9.223 1.00 95.19 175 TYR A C 1
ATOM 1482 O O . TYR A 1 175 ? 9.185 5.274 -8.470 1.00 95.19 175 TYR A O 1
ATOM 1490 N N . ARG A 1 176 ? 7.501 3.828 -8.810 1.00 93.75 176 ARG A N 1
ATOM 1491 C CA . ARG A 1 176 ? 7.357 3.402 -7.422 1.00 93.75 176 ARG A CA 1
ATOM 1492 C C . ARG A 1 176 ? 8.090 2.097 -7.234 1.00 93.75 176 ARG A C 1
ATOM 1494 O O . ARG A 1 176 ? 7.719 1.076 -7.816 1.00 93.75 176 ARG A O 1
ATOM 1501 N N . LEU A 1 177 ? 9.124 2.148 -6.412 1.00 95.12 177 LEU A N 1
ATOM 1502 C CA . LEU A 1 177 ? 10.024 1.044 -6.153 1.00 95.12 177 LEU A CA 1
ATOM 1503 C C . LEU A 1 177 ? 9.736 0.408 -4.798 1.00 95.12 177 LEU A C 1
ATOM 1505 O O . LEU A 1 177 ? 9.172 1.033 -3.889 1.00 95.12 177 LEU A O 1
ATOM 1509 N N . VAL A 1 178 ? 10.141 -0.846 -4.677 1.00 94.69 178 VAL A N 1
ATOM 1510 C CA . VAL A 1 178 ? 10.246 -1.557 -3.409 1.00 94.69 178 VAL A CA 1
ATOM 1511 C C . VAL A 1 178 ? 11.479 -2.449 -3.444 1.00 94.69 178 VAL A C 1
ATOM 1513 O O . VAL A 1 178 ? 11.663 -3.219 -4.382 1.00 94.69 178 VAL A O 1
ATOM 1516 N N . GLU A 1 179 ? 12.340 -2.319 -2.446 1.00 94.81 179 GLU A N 1
ATOM 1517 C CA . GLU A 1 179 ? 13.515 -3.164 -2.265 1.00 94.81 179 GLU A CA 1
ATOM 1518 C C . GLU A 1 179 ? 13.206 -4.248 -1.235 1.00 94.81 179 GLU A C 1
ATOM 1520 O O . GLU A 1 179 ? 12.694 -3.956 -0.151 1.00 94.81 179 GLU A O 1
ATOM 1525 N N . ASN A 1 180 ? 13.519 -5.495 -1.578 1.00 94.12 180 ASN A N 1
ATOM 1526 C CA . ASN A 1 180 ? 13.441 -6.633 -0.674 1.00 94.12 180 ASN A CA 1
ATOM 1527 C C . ASN A 1 180 ? 14.578 -7.613 -0.993 1.00 94.12 180 ASN A C 1
ATOM 1529 O O . ASN A 1 180 ? 14.781 -7.967 -2.154 1.00 94.12 180 ASN A O 1
ATOM 1533 N N . ASP A 1 181 ? 15.314 -8.031 0.040 1.00 89.94 181 ASP A N 1
ATOM 1534 C CA . ASP A 1 181 ? 16.460 -8.947 -0.047 1.00 89.94 181 ASP A CA 1
ATOM 1535 C C . ASP A 1 181 ? 17.490 -8.550 -1.123 1.00 89.94 181 ASP A C 1
ATOM 1537 O O . ASP A 1 181 ? 17.961 -9.375 -1.903 1.00 89.94 181 ASP A O 1
ATOM 1541 N N . GLY A 1 182 ? 17.815 -7.253 -1.194 1.00 90.19 182 GLY A N 1
ATOM 1542 C CA . GLY A 1 182 ? 18.800 -6.704 -2.133 1.00 90.19 182 GLY A CA 1
ATOM 1543 C C . GLY A 1 182 ? 18.321 -6.587 -3.585 1.00 90.19 182 GLY A C 1
ATOM 1544 O O . GLY A 1 182 ? 19.065 -6.093 -4.430 1.00 90.19 182 GLY A O 1
ATOM 1545 N N . ILE A 1 183 ? 17.085 -6.993 -3.891 1.00 93.69 183 ILE A N 1
ATOM 1546 C CA . ILE A 1 183 ? 16.485 -6.837 -5.218 1.00 93.69 183 ILE A CA 1
ATOM 1547 C C . ILE A 1 183 ? 15.538 -5.640 -5.197 1.00 93.69 183 ILE A C 1
ATOM 1549 O O . ILE A 1 183 ? 14.656 -5.537 -4.343 1.00 93.69 183 ILE A O 1
ATOM 1553 N N . THR A 1 184 ? 15.701 -4.747 -6.172 1.00 96.69 184 THR A N 1
ATOM 1554 C CA . THR A 1 184 ? 14.797 -3.612 -6.376 1.00 96.69 184 THR A CA 1
ATOM 1555 C C . THR A 1 184 ? 13.726 -3.975 -7.394 1.00 96.69 184 THR A C 1
ATOM 1557 O O . THR A 1 184 ? 14.027 -4.341 -8.530 1.00 96.69 184 THR A O 1
ATOM 1560 N N . TYR A 1 185 ? 12.465 -3.826 -7.007 1.00 96.56 185 TYR A N 1
ATOM 1561 C CA . TYR A 1 185 ? 11.311 -4.087 -7.856 1.00 96.56 185 TYR A CA 1
ATOM 1562 C C . TYR A 1 185 ? 10.605 -2.785 -8.224 1.00 96.56 185 TYR A C 1
ATOM 1564 O O . TYR A 1 185 ? 10.350 -1.943 -7.362 1.00 96.56 185 TYR A O 1
ATOM 1572 N N . LEU A 1 186 ? 10.219 -2.646 -9.491 1.00 96.69 186 LEU A N 1
ATOM 1573 C CA . LEU A 1 186 ? 9.294 -1.617 -9.948 1.00 96.69 186 LEU A CA 1
ATOM 1574 C C . LEU A 1 186 ? 7.865 -2.132 -9.785 1.00 96.69 186 LEU A C 1
ATOM 1576 O O . LEU A 1 186 ? 7.424 -3.004 -10.536 1.00 96.69 186 LEU A O 1
ATOM 1580 N N . ARG A 1 187 ? 7.126 -1.580 -8.823 1.00 93.62 187 ARG A N 1
ATOM 1581 C CA . ARG A 1 187 ? 5.765 -2.032 -8.483 1.00 93.62 187 ARG A CA 1
ATOM 1582 C C . ARG A 1 187 ? 4.649 -1.178 -9.074 1.00 93.62 187 ARG A C 1
ATOM 1584 O O . ARG A 1 187 ? 3.521 -1.649 -9.154 1.00 93.62 187 ARG A O 1
ATOM 1591 N N . GLY A 1 188 ? 4.933 0.052 -9.499 1.00 92.88 188 GLY A N 1
ATOM 1592 C CA . GLY A 1 188 ? 3.918 0.917 -10.099 1.00 92.88 188 GLY A CA 1
ATOM 1593 C C . GLY A 1 188 ? 4.492 2.143 -10.797 1.00 92.88 188 GLY A C 1
ATOM 1594 O O . GLY A 1 188 ? 5.608 2.568 -10.505 1.00 92.88 188 GLY A O 1
ATOM 1595 N N . ILE A 1 189 ? 3.704 2.707 -11.710 1.00 93.75 189 ILE A N 1
ATOM 1596 C CA . ILE A 1 189 ? 4.028 3.920 -12.466 1.00 93.75 189 ILE A CA 1
ATOM 1597 C C . ILE A 1 189 ? 2.843 4.868 -12.334 1.00 93.75 189 ILE A C 1
ATOM 1599 O O . ILE A 1 189 ? 1.698 4.470 -12.546 1.00 93.75 189 ILE A O 1
ATOM 1603 N N . THR A 1 190 ? 3.100 6.111 -11.942 1.00 92.44 190 THR A N 1
ATOM 1604 C CA . THR A 1 190 ? 2.060 7.102 -11.660 1.00 92.44 190 THR A CA 1
ATOM 1605 C C . THR A 1 190 ? 2.430 8.468 -12.227 1.00 92.44 190 THR A C 1
ATOM 1607 O O . THR A 1 190 ? 3.572 8.745 -12.596 1.00 92.44 190 THR A O 1
ATOM 1610 N N . SER A 1 191 ? 1.449 9.367 -12.285 1.00 88.81 191 SER A N 1
ATOM 1611 C CA . SER A 1 191 ? 1.715 10.791 -12.497 1.00 88.81 191 SER A CA 1
ATOM 1612 C C . SER A 1 191 ? 2.547 11.371 -11.350 1.00 88.81 191 SER A C 1
ATOM 1614 O O . SER A 1 191 ? 2.388 10.929 -10.211 1.00 88.81 191 SER A O 1
ATOM 1616 N N . ILE A 1 192 ? 3.336 12.406 -11.636 1.00 87.94 192 ILE A N 1
ATOM 1617 C CA . ILE A 1 192 ? 4.192 13.072 -10.646 1.00 87.94 192 ILE A CA 1
ATOM 1618 C C . ILE A 1 192 ? 3.370 13.849 -9.611 1.00 87.94 192 ILE A C 1
ATOM 1620 O O . ILE A 1 192 ? 3.581 13.667 -8.417 1.00 87.94 192 ILE A O 1
ATOM 1624 N N . ASP A 1 193 ? 2.384 14.634 -10.055 1.00 84.38 193 ASP A N 1
ATOM 1625 C CA . ASP A 1 193 ? 1.735 15.629 -9.180 1.00 84.38 193 ASP A CA 1
ATOM 1626 C C . ASP A 1 193 ? 0.332 15.247 -8.696 1.00 84.38 193 ASP A C 1
ATOM 1628 O O . ASP A 1 193 ? -0.271 15.962 -7.899 1.00 84.38 193 ASP A O 1
ATOM 1632 N N . LYS A 1 194 ? -0.231 14.144 -9.200 1.00 84.50 194 LYS A N 1
ATOM 1633 C CA . LYS A 1 194 ? -1.627 13.753 -8.917 1.00 84.50 194 LYS A CA 1
ATOM 1634 C C . LYS A 1 194 ? -1.752 12.486 -8.079 1.00 84.50 194 LYS A C 1
ATOM 1636 O O . LYS A 1 194 ? -2.867 12.015 -7.880 1.00 84.50 194 LYS A O 1
ATOM 1641 N N . TYR A 1 195 ? -0.635 11.915 -7.631 1.00 87.38 195 TYR A N 1
ATOM 1642 C CA . TYR A 1 195 ? -0.628 10.654 -6.901 1.00 87.38 195 TYR A CA 1
ATOM 1643 C C . TYR A 1 195 ? 0.073 10.796 -5.552 1.00 87.38 195 TYR A C 1
ATOM 1645 O O . TYR A 1 195 ? 1.282 11.003 -5.487 1.00 87.38 195 TYR A O 1
ATOM 1653 N N . TYR A 1 196 ? -0.693 10.622 -4.483 1.00 87.62 196 TYR A N 1
ATOM 1654 C CA . TYR A 1 196 ? -0.238 10.560 -3.106 1.00 87.62 196 TYR A CA 1
ATOM 1655 C C . TYR A 1 196 ? -0.234 9.102 -2.653 1.00 87.62 196 TYR A C 1
ATOM 1657 O O . TYR A 1 196 ? -1.254 8.401 -2.674 1.00 87.62 196 TYR A O 1
ATOM 1665 N N . GLU A 1 197 ? 0.946 8.630 -2.274 1.00 86.19 197 GLU A N 1
ATOM 1666 C CA . GLU A 1 197 ? 1.135 7.305 -1.709 1.00 86.19 197 GLU A CA 1
ATOM 1667 C C . GLU A 1 197 ? 1.019 7.373 -0.188 1.00 86.19 197 GLU A C 1
ATOM 1669 O O . GLU A 1 197 ? 1.706 8.166 0.449 1.00 86.19 197 GLU A O 1
ATOM 1674 N N . TYR A 1 198 ? 0.142 6.538 0.370 1.00 87.69 198 TYR A N 1
ATOM 1675 C CA . TYR A 1 198 ? -0.107 6.490 1.805 1.00 87.69 198 TYR A CA 1
ATOM 1676 C C . TYR A 1 198 ? 0.513 5.261 2.446 1.00 87.69 198 TYR A C 1
ATOM 1678 O O . TYR A 1 198 ? 1.109 5.388 3.500 1.00 87.69 198 TYR A O 1
ATOM 1686 N N . GLY A 1 199 ? 0.434 4.079 1.835 1.00 90.06 199 GLY A N 1
ATOM 1687 C CA . GLY A 1 199 ? 1.028 2.908 2.457 1.00 90.06 199 GLY A CA 1
ATOM 1688 C C . GLY A 1 199 ? 0.086 2.124 3.367 1.00 90.06 199 GLY A C 1
ATOM 1689 O O . GLY A 1 199 ? -0.852 2.648 3.976 1.00 90.06 199 GLY A O 1
ATOM 1690 N N . VAL A 1 200 ? 0.396 0.836 3.506 1.00 93.94 200 VAL A N 1
ATOM 1691 C CA . VAL A 1 200 ? -0.240 -0.091 4.457 1.00 93.94 200 VAL A CA 1
ATOM 1692 C C . VAL A 1 200 ? -0.028 0.327 5.916 1.00 93.94 200 VAL A C 1
ATOM 1694 O O . VAL A 1 200 ? -0.942 0.214 6.731 1.00 93.94 200 VAL A O 1
ATOM 1697 N N . ASP A 1 201 ? 1.159 0.830 6.235 1.00 94.25 201 ASP A N 1
ATOM 1698 C CA . ASP A 1 201 ? 1.543 1.410 7.521 1.00 94.25 201 ASP A CA 1
ATOM 1699 C C . ASP A 1 201 ? 0.659 2.599 7.901 1.00 94.25 201 ASP A C 1
ATOM 1701 O O . ASP A 1 201 ? 0.009 2.561 8.947 1.00 94.25 201 ASP A O 1
ATOM 1705 N N . PHE A 1 202 ? 0.544 3.602 7.024 1.00 92.94 202 PHE A N 1
ATOM 1706 C CA . PHE A 1 202 ? -0.355 4.737 7.239 1.00 92.94 202 PHE A CA 1
ATOM 1707 C C . PHE A 1 202 ? -1.797 4.281 7.436 1.00 92.94 202 PHE A C 1
ATOM 1709 O O . PHE A 1 202 ? -2.453 4.688 8.394 1.00 92.94 202 PHE A O 1
ATOM 1716 N N . ALA A 1 203 ? -2.296 3.434 6.530 1.00 93.62 203 ALA A N 1
ATOM 1717 C CA . ALA A 1 203 ? -3.674 2.971 6.555 1.00 93.62 203 ALA A CA 1
ATOM 1718 C C . ALA A 1 203 ? -3.997 2.263 7.873 1.00 93.62 203 ALA A C 1
ATOM 1720 O O . ALA A 1 203 ? -5.044 2.518 8.469 1.00 93.62 203 ALA A O 1
ATOM 1721 N N . PHE A 1 204 ? -3.090 1.412 8.355 1.00 96.50 204 PHE A N 1
ATOM 1722 C CA . PHE A 1 204 ? -3.259 0.723 9.624 1.00 96.50 204 PHE A CA 1
ATOM 1723 C C . PHE A 1 204 ? -3.236 1.697 10.810 1.00 96.50 204 PHE A C 1
ATOM 1725 O O . PHE A 1 204 ? -4.176 1.682 11.606 1.00 96.50 204 PHE A O 1
ATOM 1732 N N . VAL A 1 205 ? -2.231 2.579 10.901 1.00 95.81 205 VAL A N 1
ATOM 1733 C CA . VAL A 1 205 ? -2.114 3.560 11.997 1.00 95.81 205 VAL A CA 1
ATOM 1734 C C . VAL A 1 205 ? -3.337 4.470 12.057 1.00 95.81 205 VAL A C 1
ATOM 1736 O O . VAL A 1 205 ? -3.992 4.549 13.096 1.00 95.81 205 VAL A O 1
ATOM 1739 N N . ALA A 1 206 ? -3.693 5.098 10.936 1.00 93.62 206 ALA A N 1
ATOM 1740 C CA . ALA A 1 206 ? -4.836 5.999 10.849 1.00 93.62 206 ALA A CA 1
ATOM 1741 C C . ALA A 1 206 ? -6.139 5.303 11.267 1.00 93.62 206 ALA A C 1
ATOM 1743 O O . ALA A 1 206 ? -6.926 5.857 12.029 1.00 93.62 206 ALA A O 1
ATOM 1744 N N . SER A 1 207 ? -6.342 4.058 10.832 1.00 94.50 207 SER A N 1
ATOM 1745 C CA . SER A 1 207 ? -7.546 3.299 11.173 1.00 94.50 207 SER A CA 1
ATOM 1746 C C . SER A 1 207 ? -7.615 2.949 12.654 1.00 94.50 207 SER A C 1
ATOM 1748 O O . SER A 1 207 ? -8.666 3.114 13.265 1.00 94.50 207 SER A O 1
ATOM 1750 N N . MET A 1 208 ? -6.512 2.492 13.254 1.00 96.44 208 MET A N 1
ATOM 1751 C CA . MET A 1 208 ? -6.493 2.151 14.681 1.00 96.44 208 MET A CA 1
ATOM 1752 C C . MET A 1 208 ? -6.717 3.385 15.563 1.00 96.44 208 MET A C 1
ATOM 1754 O O . MET A 1 208 ? -7.419 3.285 16.567 1.00 96.44 208 MET A O 1
ATOM 1758 N N . LEU A 1 209 ? -6.192 4.551 15.170 1.00 94.12 209 LEU A N 1
ATOM 1759 C CA . LEU A 1 209 ? -6.455 5.821 15.855 1.00 94.12 209 LEU A CA 1
ATOM 1760 C C . LEU A 1 209 ? -7.924 6.246 15.740 1.00 94.12 209 LEU A C 1
ATOM 1762 O O . LEU A 1 209 ? -8.515 6.653 16.738 1.00 94.12 209 LEU A O 1
ATOM 1766 N N . VAL A 1 210 ? -8.534 6.086 14.561 1.00 92.38 210 VAL A N 1
ATOM 1767 C CA . VAL A 1 210 ? -9.969 6.338 14.354 1.00 92.38 210 VAL A CA 1
ATOM 1768 C C . VAL A 1 210 ? -10.817 5.430 15.256 1.00 92.38 210 VAL A C 1
ATOM 1770 O O . VAL A 1 210 ? -11.674 5.924 15.985 1.00 92.38 210 VAL A O 1
ATOM 1773 N N . PHE A 1 211 ? -10.545 4.119 15.300 1.00 93.50 211 PHE A N 1
ATOM 1774 C CA . PHE A 1 211 ? -11.254 3.203 16.207 1.00 93.50 211 PHE A CA 1
ATOM 1775 C C . PHE A 1 211 ? -11.043 3.547 17.684 1.00 93.50 211 PHE A C 1
ATOM 1777 O O . PHE A 1 211 ? -11.986 3.469 18.470 1.00 93.50 211 PHE A O 1
ATOM 1784 N N . HIS A 1 212 ? -9.828 3.943 18.069 1.00 93.69 212 HIS A N 1
ATOM 1785 C CA . HIS A 1 212 ? -9.524 4.382 19.431 1.00 93.69 212 HIS A CA 1
ATOM 1786 C C . HIS A 1 212 ? -10.340 5.616 19.826 1.00 93.69 212 HIS A C 1
ATOM 1788 O O . HIS A 1 212 ? -10.975 5.628 20.880 1.00 93.69 212 HIS A O 1
ATOM 1794 N N . SER A 1 213 ? -10.395 6.619 18.947 1.00 90.75 213 SER A N 1
ATOM 1795 C CA . SER A 1 213 ? -11.216 7.821 19.123 1.00 90.75 213 SER A CA 1
ATOM 1796 C C . SER A 1 213 ? -12.701 7.471 19.280 1.00 90.75 213 SER A C 1
ATOM 1798 O O . SER A 1 213 ? -13.345 7.919 20.232 1.00 90.75 213 SER A O 1
ATOM 1800 N N . PHE A 1 214 ? -13.231 6.581 18.433 1.00 89.44 214 PHE A N 1
ATOM 1801 C CA . PHE A 1 214 ? -14.610 6.101 18.547 1.00 89.44 214 PHE A CA 1
ATOM 1802 C C . PHE A 1 214 ? -14.900 5.417 19.885 1.00 89.44 214 PHE A C 1
ATOM 1804 O O . PHE A 1 214 ? -15.888 5.752 20.534 1.00 89.44 214 PHE A O 1
ATOM 1811 N N . MET A 1 215 ? -14.037 4.503 20.342 1.00 91.12 215 MET A N 1
ATOM 1812 C CA . MET A 1 215 ? -14.226 3.829 21.636 1.00 91.12 215 MET A CA 1
ATOM 1813 C C . MET A 1 215 ? -14.216 4.815 22.813 1.00 91.12 215 MET A C 1
ATOM 1815 O O . MET A 1 215 ? -14.933 4.613 23.789 1.00 91.12 215 MET A O 1
ATOM 1819 N N . LYS A 1 216 ? -13.446 5.909 22.725 1.00 90.06 216 LYS A N 1
ATOM 1820 C CA . LYS A 1 216 ? -13.449 6.965 23.752 1.00 90.06 216 LYS A CA 1
ATOM 1821 C C . LYS A 1 216 ? -14.756 7.757 23.777 1.00 90.06 216 LYS A C 1
ATOM 1823 O O . LYS A 1 216 ? -15.202 8.140 24.857 1.00 90.06 216 LYS A O 1
ATOM 1828 N N . LYS A 1 217 ? -15.363 8.013 22.614 1.00 88.62 217 LYS A N 1
ATOM 1829 C CA . LYS A 1 217 ? -16.635 8.750 22.499 1.00 88.62 217 LYS A CA 1
ATOM 1830 C C . LYS A 1 217 ? -17.850 7.876 22.830 1.00 88.62 217 LYS A C 1
ATOM 1832 O O . LYS A 1 217 ? -18.830 8.376 23.377 1.00 88.62 217 LYS A O 1
ATOM 1837 N N . SER A 1 218 ? -17.788 6.580 22.533 1.00 85.56 218 SER A N 1
ATOM 1838 C CA . SER A 1 218 ? -18.899 5.636 22.688 1.00 85.56 218 SER A CA 1
ATOM 1839 C C . SER A 1 218 ? -18.621 4.623 23.800 1.00 85.56 218 SER A C 1
ATOM 1841 O O . SER A 1 218 ? -18.064 3.551 23.566 1.00 85.56 218 SER A O 1
ATOM 1843 N N . GLN A 1 219 ? -19.038 4.952 25.027 1.00 81.00 219 GLN A N 1
ATOM 1844 C CA . GLN A 1 219 ? -18.870 4.064 26.182 1.00 81.00 219 GLN A CA 1
ATOM 1845 C C . GLN A 1 219 ? -19.495 2.678 25.940 1.00 81.00 219 GLN A C 1
ATOM 1847 O O . GLN A 1 219 ? -20.627 2.564 25.476 1.00 81.00 219 GLN A O 1
ATOM 1852 N N . GLY A 1 220 ? -18.753 1.621 26.289 1.00 82.75 220 GLY A N 1
ATOM 1853 C CA . GLY A 1 220 ? -19.192 0.226 26.157 1.00 82.75 220 GLY A CA 1
ATOM 1854 C C . GLY A 1 220 ? -18.980 -0.397 24.772 1.00 82.75 220 GLY A C 1
ATOM 1855 O O . GLY A 1 220 ? -19.262 -1.582 24.598 1.00 82.75 220 GLY A O 1
ATOM 1856 N N . VAL A 1 221 ? -18.468 0.360 23.795 1.00 87.75 221 VAL A N 1
ATOM 1857 C CA . VAL A 1 221 ? -18.061 -0.189 22.496 1.00 87.75 221 VAL A CA 1
ATOM 1858 C C . VAL A 1 221 ? -16.676 -0.819 22.617 1.00 87.75 221 VAL A C 1
ATOM 1860 O O . VAL A 1 221 ? -15.709 -0.161 22.989 1.00 87.75 221 VAL A O 1
ATOM 1863 N N . GLU A 1 222 ? -16.578 -2.095 22.249 1.00 91.69 222 GLU A N 1
ATOM 1864 C CA . GLU A 1 222 ? -15.314 -2.821 22.144 1.00 91.69 222 GLU A CA 1
ATOM 1865 C C . GLU A 1 222 ? -15.174 -3.439 20.758 1.00 91.69 222 GLU A C 1
ATOM 1867 O O . GLU A 1 222 ? -16.121 -4.042 20.245 1.00 91.69 222 GLU A O 1
ATOM 1872 N N . TYR A 1 223 ? -13.975 -3.355 20.185 1.00 94.50 223 TYR A N 1
ATOM 1873 C CA . TYR A 1 223 ? -13.682 -3.879 18.855 1.00 94.50 223 TYR A CA 1
ATOM 1874 C C . TYR A 1 223 ? -12.765 -5.106 18.878 1.00 94.50 223 TYR A C 1
ATOM 1876 O O . TYR A 1 223 ? -11.924 -5.295 19.759 1.00 94.50 223 TYR A O 1
ATOM 1884 N N . GLU A 1 224 ? -12.899 -5.927 17.842 1.00 94.00 224 GLU A N 1
ATOM 1885 C CA . GLU A 1 224 ? -12.015 -7.047 17.535 1.00 94.00 224 GLU A CA 1
ATOM 1886 C C . GLU A 1 224 ? -11.724 -7.100 16.037 1.00 94.00 224 GLU A C 1
ATOM 1888 O O . GLU A 1 224 ? -12.640 -7.003 15.213 1.00 94.00 224 GLU A O 1
ATOM 1893 N N . ILE A 1 225 ? -10.459 -7.319 15.670 1.00 95.69 225 ILE A N 1
ATOM 1894 C CA . ILE A 1 225 ? -10.098 -7.618 14.283 1.00 95.69 225 ILE A CA 1
ATOM 1895 C C . ILE A 1 225 ? -10.480 -9.073 13.999 1.00 95.69 225 ILE A C 1
ATOM 1897 O O . ILE A 1 225 ? -9.897 -10.004 14.546 1.00 95.69 225 ILE A O 1
ATOM 1901 N N . LYS A 1 226 ? -11.476 -9.282 13.135 1.00 93.50 226 LYS A N 1
ATOM 1902 C CA . LYS A 1 226 ? -12.000 -10.611 12.782 1.00 93.50 226 LYS A CA 1
ATOM 1903 C C . LYS A 1 226 ? -11.256 -11.272 11.634 1.00 93.50 226 LYS A C 1
ATOM 1905 O O . LYS A 1 226 ? -11.232 -12.495 11.543 1.00 93.50 226 LYS A O 1
ATOM 1910 N N . SER A 1 227 ? -10.659 -10.475 10.759 1.00 95.00 227 SER A N 1
ATOM 1911 C CA . SER A 1 227 ? -9.800 -10.967 9.687 1.00 95.00 227 SER A CA 1
ATOM 1912 C C . SER A 1 227 ? -8.820 -9.888 9.270 1.00 95.00 227 SER A C 1
ATOM 1914 O O . SER A 1 227 ? -9.185 -8.712 9.259 1.00 95.00 227 SER A O 1
ATOM 1916 N N . ALA A 1 228 ? -7.625 -10.294 8.852 1.00 97.19 228 ALA A N 1
ATOM 1917 C CA . ALA A 1 228 ? -6.657 -9.418 8.215 1.00 97.19 228 ALA A CA 1
ATOM 1918 C C . ALA A 1 228 ? -5.976 -10.137 7.048 1.00 97.19 228 ALA A C 1
ATOM 1920 O O . ALA A 1 228 ? -5.547 -11.277 7.195 1.00 97.19 228 ALA A O 1
ATOM 1921 N N . HIS A 1 229 ? -5.859 -9.464 5.907 1.00 97.00 229 HIS A N 1
ATOM 1922 C CA . HIS A 1 229 ? -5.136 -9.918 4.724 1.00 97.00 229 HIS A CA 1
ATOM 1923 C C . HIS A 1 229 ? -4.142 -8.835 4.325 1.00 97.00 229 HIS A C 1
ATOM 1925 O O . HIS A 1 229 ? -4.546 -7.707 4.034 1.00 97.00 229 HIS A O 1
ATOM 1931 N N . ILE A 1 230 ? -2.846 -9.150 4.340 1.00 95.94 230 ILE A N 1
ATOM 1932 C CA . ILE A 1 230 ? -1.795 -8.125 4.268 1.00 95.94 230 ILE A CA 1
ATOM 1933 C C . ILE A 1 230 ? -0.653 -8.577 3.360 1.00 95.94 230 ILE A C 1
ATOM 1935 O O . ILE A 1 230 ? -0.195 -9.719 3.452 1.00 95.94 230 ILE A O 1
ATOM 1939 N N . ASN A 1 231 ? -0.188 -7.664 2.511 1.00 94.44 231 ASN A N 1
ATOM 1940 C CA . ASN A 1 231 ? 1.170 -7.654 1.968 1.00 94.44 231 ASN A CA 1
ATOM 1941 C C . ASN A 1 231 ? 1.767 -6.240 2.085 1.00 94.44 231 ASN A C 1
ATOM 1943 O O . ASN A 1 231 ? 1.211 -5.379 2.762 1.00 94.44 231 ASN A O 1
ATOM 1947 N N . GLU A 1 232 ? 2.888 -5.983 1.421 1.00 93.19 232 GLU A N 1
ATOM 1948 C CA . GLU A 1 232 ? 3.595 -4.704 1.482 1.00 93.19 232 GLU A CA 1
ATOM 1949 C C . GLU A 1 232 ? 2.890 -3.543 0.751 1.00 93.19 232 GLU A C 1
ATOM 1951 O O . GLU A 1 232 ? 3.292 -2.395 0.915 1.00 93.19 232 GLU A O 1
ATOM 1956 N N . SER A 1 233 ? 1.849 -3.826 -0.042 1.00 92.00 233 SER A N 1
ATOM 1957 C CA . SER A 1 233 ? 1.121 -2.828 -0.846 1.00 92.00 233 SER A CA 1
ATOM 1958 C C . SER A 1 233 ? -0.406 -2.855 -0.647 1.00 92.00 233 SER A C 1
ATOM 1960 O O . SER A 1 233 ? -1.126 -2.042 -1.226 1.00 92.00 233 SER A O 1
ATOM 1962 N N . LYS A 1 234 ? -0.943 -3.821 0.104 1.00 94.50 234 LYS A N 1
ATOM 1963 C CA . LYS A 1 234 ? -2.382 -4.038 0.293 1.00 94.50 234 LYS A CA 1
ATOM 1964 C C . LYS A 1 234 ? -2.684 -4.447 1.725 1.00 94.50 234 LYS A C 1
ATOM 1966 O O . LYS A 1 234 ? -2.059 -5.352 2.278 1.00 94.50 234 LYS A O 1
ATOM 1971 N N . LEU A 1 235 ? -3.722 -3.831 2.273 1.00 96.06 235 LEU A N 1
ATOM 1972 C CA . LEU A 1 235 ? -4.304 -4.148 3.570 1.00 96.06 235 LEU A CA 1
ATOM 1973 C C . LEU A 1 235 ? -5.790 -4.380 3.368 1.00 96.06 235 LEU A C 1
ATOM 1975 O O . LEU A 1 235 ? -6.463 -3.577 2.727 1.00 96.06 235 LEU A O 1
ATOM 1979 N N . GLU A 1 236 ? -6.315 -5.431 3.971 1.00 96.56 236 GLU A N 1
ATOM 1980 C CA . GLU A 1 236 ? -7.744 -5.590 4.172 1.00 96.56 236 GLU A CA 1
ATOM 1981 C C . GLU A 1 236 ? -7.974 -6.156 5.566 1.00 96.56 236 GLU A C 1
ATOM 1983 O O . GLU A 1 236 ? -7.548 -7.271 5.857 1.00 96.56 236 GLU A O 1
ATOM 1988 N N . ILE A 1 237 ? -8.641 -5.393 6.425 1.00 97.25 237 ILE A N 1
ATOM 1989 C CA . ILE A 1 237 ? -9.034 -5.829 7.762 1.00 97.25 237 ILE A CA 1
ATOM 1990 C C . ILE A 1 237 ? -10.540 -5.667 7.940 1.00 97.25 237 ILE A C 1
ATOM 1992 O O . ILE A 1 237 ? -11.139 -4.716 7.439 1.00 97.25 237 ILE A O 1
ATOM 1996 N N . ILE A 1 238 ? -11.153 -6.596 8.667 1.00 96.00 238 ILE A N 1
ATOM 1997 C CA . ILE A 1 238 ? -12.527 -6.456 9.151 1.00 96.00 238 ILE A CA 1
ATOM 1998 C C . ILE A 1 238 ? -12.451 -6.297 10.659 1.00 96.00 238 ILE A C 1
ATOM 2000 O O . ILE A 1 238 ? -11.991 -7.204 11.353 1.00 96.00 238 ILE A O 1
ATOM 2004 N N . VAL A 1 239 ? -12.913 -5.154 11.148 1.00 95.44 239 VAL A N 1
ATOM 2005 C CA . VAL A 1 239 ? -13.009 -4.840 12.573 1.00 95.44 239 VAL A CA 1
ATOM 2006 C C . VAL A 1 239 ? -14.481 -4.871 12.951 1.00 95.44 239 VAL A C 1
ATOM 2008 O O . VAL A 1 239 ? -15.286 -4.220 12.298 1.00 95.44 239 VAL A O 1
ATOM 2011 N N . ALA A 1 240 ? -14.860 -5.657 13.951 1.00 92.81 240 ALA A N 1
ATOM 2012 C CA . ALA A 1 240 ? -16.253 -5.808 14.365 1.00 92.81 240 ALA A CA 1
ATOM 2013 C C . ALA A 1 240 ? -16.427 -5.429 15.831 1.00 92.81 240 ALA A C 1
ATOM 2015 O O . ALA A 1 240 ? -15.543 -5.706 16.643 1.00 92.81 240 ALA A O 1
ATOM 2016 N N . GLU A 1 241 ? -17.578 -4.853 16.172 1.00 92.00 241 GLU A N 1
ATOM 2017 C CA . GLU A 1 241 ? -17.985 -4.735 17.570 1.00 92.00 241 GLU A CA 1
ATOM 2018 C C . GLU A 1 241 ? -18.107 -6.140 18.177 1.00 92.00 241 GLU A C 1
ATOM 2020 O O . GLU A 1 241 ? -18.690 -7.053 17.568 1.00 92.00 241 GLU A O 1
ATOM 2025 N N . LYS A 1 242 ? -17.546 -6.320 19.377 1.00 88.06 242 LYS A N 1
ATOM 2026 C CA . LYS A 1 242 ? -17.600 -7.586 20.117 1.00 88.06 242 LYS A CA 1
ATOM 2027 C C . LYS A 1 242 ? -19.022 -7.919 20.534 1.00 88.06 242 LYS A C 1
ATOM 2029 O O . LYS A 1 242 ? -19.476 -9.051 20.370 1.00 88.06 242 LYS A O 1
ATOM 2034 N N . PHE A 1 243 ? -19.728 -6.929 21.067 1.00 85.12 243 PHE A N 1
ATOM 2035 C CA . PHE A 1 243 ? -21.069 -7.122 21.586 1.00 85.12 243 PHE A CA 1
ATOM 2036 C C . PHE A 1 243 ? -22.087 -7.019 20.462 1.00 85.12 243 PHE A C 1
ATOM 2038 O O . PHE A 1 243 ? -22.141 -6.044 19.717 1.00 85.12 243 PHE A O 1
ATOM 2045 N N . LYS A 1 244 ? -22.914 -8.055 20.344 1.00 82.19 244 LYS A N 1
ATOM 2046 C CA . LYS A 1 244 ? -24.004 -8.077 19.379 1.00 82.19 244 LYS A CA 1
ATOM 2047 C C . LYS A 1 244 ? -25.296 -7.617 20.030 1.00 82.19 244 LYS A C 1
ATOM 2049 O O . LYS A 1 244 ? -25.613 -8.027 21.146 1.00 82.19 244 LYS A O 1
ATOM 2054 N N . LYS A 1 245 ? -26.062 -6.834 19.284 1.00 86.31 245 LYS A N 1
ATOM 2055 C CA . LYS A 1 245 ? -27.423 -6.435 19.620 1.00 86.31 245 LYS A CA 1
ATOM 2056 C C . LYS A 1 245 ? -28.385 -7.526 19.166 1.00 86.31 245 LYS A C 1
ATOM 2058 O O . LYS A 1 245 ? -28.169 -8.168 18.134 1.00 86.31 245 LYS A O 1
ATOM 2063 N N . ASP A 1 246 ? -29.413 -7.768 19.966 1.00 83.81 246 ASP A N 1
ATOM 2064 C CA . ASP A 1 246 ? -30.481 -8.686 19.594 1.00 83.81 246 ASP A CA 1
ATOM 2065 C C . ASP A 1 246 ? -31.341 -8.050 18.492 1.00 83.81 246 ASP A C 1
ATOM 2067 O O . ASP A 1 246 ? -31.723 -6.884 18.593 1.00 83.81 246 ASP A O 1
ATOM 2071 N N . ALA A 1 247 ? -31.597 -8.802 17.425 1.00 84.12 247 ALA A N 1
ATOM 2072 C CA . ALA A 1 247 ? -32.441 -8.421 16.297 1.00 84.12 247 ALA A CA 1
ATOM 2073 C C . ALA A 1 247 ? -33.666 -9.348 16.170 1.00 84.12 247 ALA A C 1
ATOM 2075 O O . ALA A 1 247 ? -34.244 -9.474 15.088 1.00 84.12 247 ALA A O 1
ATOM 2076 N N . GLY A 1 248 ? -34.056 -10.021 17.259 1.00 81.94 248 GLY A N 1
ATOM 2077 C CA . GLY A 1 248 ? -35.237 -10.878 17.306 1.00 81.94 248 GLY A CA 1
ATOM 2078 C C . GLY A 1 248 ? -35.078 -12.112 16.420 1.00 81.94 248 GLY A C 1
ATOM 2079 O O . GLY A 1 248 ? -34.101 -12.855 16.527 1.00 81.94 248 GLY A O 1
ATOM 2080 N N . GLU A 1 249 ? -36.027 -12.337 15.509 1.00 79.31 249 GLU A N 1
ATOM 2081 C CA . GLU A 1 249 ? -36.030 -13.510 14.619 1.00 79.31 249 GLU A CA 1
ATOM 2082 C C . GLU A 1 249 ? -34.799 -13.580 13.696 1.00 79.31 249 GLU A C 1
ATOM 2084 O O . GLU A 1 249 ? -34.365 -14.670 13.314 1.00 79.31 249 GLU A O 1
ATOM 2089 N N . PHE A 1 250 ? -34.171 -12.434 13.403 1.00 70.69 250 PHE A N 1
ATOM 2090 C CA . PHE A 1 250 ? -32.941 -12.351 12.607 1.00 70.69 250 PHE A CA 1
ATOM 2091 C C . PHE A 1 250 ? -31.678 -12.771 13.383 1.00 70.69 250 PHE A C 1
ATOM 2093 O O . PHE A 1 250 ? -30.590 -12.872 12.809 1.00 70.69 250 PHE A O 1
ATOM 2100 N N . GLY A 1 251 ? -31.803 -13.066 14.681 1.00 83.62 251 GLY A N 1
ATOM 2101 C CA . GLY A 1 251 ? -30.704 -13.459 15.555 1.00 83.62 251 GLY A CA 1
ATOM 2102 C C . GLY A 1 251 ? -29.974 -12.250 16.129 1.00 83.62 251 GLY A C 1
ATOM 2103 O O . GLY A 1 251 ? -30.597 -11.291 16.562 1.00 83.62 251 GLY A O 1
ATOM 2104 N N . LYS A 1 252 ? -28.639 -12.295 16.163 1.00 86.06 252 LYS A N 1
ATOM 2105 C CA . LYS A 1 252 ? -27.821 -11.207 16.711 1.00 86.06 252 LYS A CA 1
ATOM 2106 C C . LYS A 1 252 ? -27.049 -10.489 15.612 1.00 86.06 252 LYS A C 1
ATOM 2108 O O . LYS A 1 252 ? -26.465 -11.139 14.738 1.00 86.06 252 LYS A O 1
ATOM 2113 N N . VAL A 1 253 ? -27.000 -9.166 15.702 1.00 88.50 253 VAL A N 1
ATOM 2114 C CA . VAL A 1 253 ? -26.319 -8.288 14.748 1.00 88.50 253 VAL A CA 1
ATOM 2115 C C . VAL A 1 253 ? -25.272 -7.430 15.442 1.00 88.50 253 VAL A C 1
ATOM 2117 O O . VAL A 1 253 ? -25.459 -7.008 16.580 1.00 88.50 253 VAL A O 1
ATOM 2120 N N . SER A 1 254 ? -24.164 -7.155 14.769 1.00 87.50 254 SER A N 1
ATOM 2121 C CA . SER A 1 254 ? -23.225 -6.123 15.205 1.00 87.50 254 SER A CA 1
ATOM 2122 C C . SER A 1 254 ? -22.680 -5.338 14.025 1.00 87.50 254 SER A C 1
ATOM 2124 O O . SER A 1 254 ? -22.664 -5.820 12.886 1.00 87.50 254 SER A O 1
ATOM 2126 N N . THR A 1 255 ? -22.247 -4.113 14.302 1.00 89.06 255 THR A N 1
ATOM 2127 C CA . THR A 1 255 ? -21.539 -3.293 13.325 1.00 89.06 255 THR A CA 1
ATOM 2128 C C . THR A 1 255 ? -20.167 -3.898 13.071 1.00 89.06 255 THR A C 1
ATOM 2130 O O . THR A 1 255 ? -19.481 -4.361 13.988 1.00 89.06 255 THR A O 1
ATOM 2133 N N . ALA A 1 256 ? -19.749 -3.888 11.814 1.00 92.06 256 ALA A N 1
ATOM 2134 C CA . ALA A 1 256 ? -18.374 -4.140 11.443 1.00 92.06 256 ALA A CA 1
ATOM 2135 C C . ALA A 1 256 ? -17.934 -3.137 10.378 1.00 92.06 256 ALA A C 1
ATOM 2137 O O . ALA A 1 256 ? -18.739 -2.561 9.653 1.00 92.06 256 ALA A O 1
ATOM 2138 N N . ILE A 1 257 ? -16.635 -2.908 10.298 1.00 93.62 257 ILE A N 1
ATOM 2139 C CA . ILE A 1 257 ? -16.025 -1.962 9.383 1.00 93.62 257 ILE A CA 1
ATOM 2140 C C . ILE A 1 257 ? -14.933 -2.714 8.642 1.00 93.62 257 ILE A C 1
ATOM 2142 O O . ILE A 1 257 ? -13.991 -3.241 9.239 1.00 93.62 257 ILE A O 1
ATOM 2146 N N . LYS A 1 258 ? -15.072 -2.780 7.319 1.00 94.94 258 LYS A N 1
ATOM 2147 C CA . LYS A 1 258 ? -13.996 -3.217 6.438 1.00 94.94 258 LYS A CA 1
ATOM 2148 C C . LYS A 1 258 ? -13.110 -2.014 6.152 1.00 94.94 258 LYS A C 1
ATOM 2150 O O . LYS A 1 258 ? -13.546 -1.067 5.502 1.00 94.94 258 LYS A O 1
ATOM 2155 N N . VAL A 1 259 ? -11.869 -2.087 6.607 1.00 95.44 259 VAL A N 1
ATOM 2156 C CA . VAL A 1 259 ? -10.821 -1.137 6.249 1.00 95.44 259 VAL A CA 1
ATOM 2157 C C . VAL A 1 259 ? -9.952 -1.779 5.184 1.00 95.44 259 VAL A C 1
ATOM 2159 O O . VAL A 1 259 ? -9.473 -2.900 5.355 1.00 95.44 259 VAL A O 1
ATOM 2162 N N . SER A 1 260 ? -9.730 -1.075 4.083 1.00 94.50 260 SER A N 1
ATOM 2163 C CA . SER A 1 260 ? -8.850 -1.555 3.023 1.00 94.50 260 SER A CA 1
ATOM 2164 C C . SER A 1 260 ? -7.982 -0.450 2.441 1.00 94.50 260 SER A C 1
ATOM 2166 O O . SER A 1 260 ? -8.475 0.654 2.218 1.00 94.50 260 SER A O 1
ATOM 2168 N N . THR A 1 261 ? -6.735 -0.776 2.112 1.00 93.69 261 THR A N 1
ATOM 2169 C CA . THR A 1 261 ? -5.884 0.026 1.226 1.00 93.69 261 THR A CA 1
ATOM 2170 C C . THR A 1 261 ? -5.345 -0.840 0.096 1.00 93.69 261 THR A C 1
ATOM 2172 O O . THR A 1 261 ? -5.072 -2.030 0.280 1.00 93.69 261 THR A O 1
ATOM 2175 N N . ASN A 1 262 ? -5.215 -0.246 -1.085 1.00 91.25 262 ASN A N 1
ATOM 2176 C CA . ASN A 1 262 ? -4.491 -0.827 -2.196 1.00 91.25 262 ASN A CA 1
ATOM 2177 C C . ASN A 1 262 ? -3.615 0.251 -2.819 1.00 91.25 262 ASN A C 1
ATOM 2179 O O . ASN A 1 262 ? -4.057 0.973 -3.711 1.00 91.25 262 ASN A O 1
ATOM 2183 N N . ASP A 1 263 ? -2.352 0.269 -2.408 1.00 84.75 263 ASP A N 1
ATOM 2184 C CA . ASP A 1 263 ? -1.354 1.197 -2.914 1.00 84.75 263 ASP A CA 1
ATOM 2185 C C . ASP A 1 263 ? -1.121 1.064 -4.417 1.00 84.75 263 ASP A C 1
ATOM 2187 O O . ASP A 1 263 ? -0.444 1.910 -4.975 1.00 84.75 263 ASP A O 1
ATOM 2191 N N . LEU A 1 264 ? -1.607 0.025 -5.095 1.00 81.56 264 LEU A N 1
ATOM 2192 C CA . LEU A 1 264 ? -1.417 -0.184 -6.535 1.00 81.56 264 LEU A CA 1
ATOM 2193 C C . LEU A 1 264 ? -2.687 0.094 -7.352 1.00 81.56 264 LEU A C 1
ATOM 2195 O O . LEU A 1 264 ? -2.668 -0.047 -8.571 1.00 81.56 264 LEU A O 1
ATOM 2199 N N . GLY A 1 265 ? -3.805 0.412 -6.694 1.00 71.75 265 GLY A N 1
ATOM 2200 C CA . GLY A 1 265 ? -5.119 0.549 -7.317 1.00 71.75 265 GLY A CA 1
ATOM 2201 C C . GLY A 1 265 ? -5.713 1.948 -7.176 1.00 71.75 265 GLY A C 1
ATOM 2202 O O . GLY A 1 265 ? -5.010 2.939 -7.036 1.00 71.75 265 GLY A O 1
ATOM 2203 N N . GLN A 1 266 ? -7.045 2.035 -7.235 1.00 58.59 266 GLN A N 1
ATOM 2204 C CA . GLN A 1 266 ? -7.758 3.320 -7.183 1.00 58.59 266 GLN A CA 1
ATOM 2205 C C . GLN A 1 266 ? -8.113 3.801 -5.764 1.00 58.59 266 GLN A C 1
ATOM 2207 O O . GLN A 1 266 ? -8.565 4.934 -5.609 1.00 58.59 266 GLN A O 1
ATOM 2212 N N . GLY A 1 267 ? -7.918 2.977 -4.729 1.00 67.62 267 GLY A N 1
ATOM 2213 C CA . GLY A 1 267 ? -8.309 3.295 -3.352 1.00 67.62 267 GLY A CA 1
ATOM 2214 C C . GLY A 1 267 ? -7.118 3.290 -2.405 1.00 67.62 267 GLY A C 1
ATOM 2215 O O . GLY A 1 267 ? -6.578 2.222 -2.118 1.00 67.62 267 GLY A O 1
ATOM 2216 N N . SER A 1 268 ? -6.766 4.464 -1.879 1.00 80.94 268 SER A N 1
ATOM 2217 C CA . SER A 1 268 ? -5.649 4.597 -0.944 1.00 80.94 268 SER A CA 1
ATOM 2218 C C . SER A 1 268 ? -6.041 4.266 0.488 1.00 80.94 268 SER A C 1
ATOM 2220 O O . SER A 1 268 ? -5.233 3.721 1.231 1.00 80.94 268 SER A O 1
ATOM 2222 N N . LEU A 1 269 ? -7.281 4.548 0.880 1.00 90.44 269 LEU A N 1
ATOM 2223 C CA . LEU A 1 269 ? -7.849 4.115 2.149 1.00 90.44 269 LEU A CA 1
ATOM 2224 C C . LEU A 1 269 ? -9.370 4.115 2.036 1.00 90.44 269 LEU A C 1
ATOM 2226 O O . LEU A 1 269 ? -9.972 5.079 1.574 1.00 90.44 269 LEU A O 1
ATOM 2230 N N . ASN A 1 270 ? -10.001 3.021 2.432 1.00 91.06 270 ASN A N 1
ATOM 2231 C CA . ASN A 1 270 ? -11.439 2.847 2.327 1.00 91.06 270 ASN A CA 1
ATOM 2232 C C . ASN A 1 270 ? -11.983 2.248 3.621 1.00 91.06 270 ASN A C 1
ATOM 2234 O O . ASN A 1 270 ? -11.536 1.176 4.023 1.00 91.06 270 ASN A O 1
ATOM 2238 N N . PHE A 1 271 ? -12.961 2.926 4.214 1.00 91.44 271 PHE A N 1
ATOM 2239 C CA . PHE A 1 271 ? -13.770 2.440 5.325 1.00 91.44 271 PHE A CA 1
ATOM 2240 C C . PHE A 1 271 ? -15.152 2.114 4.782 1.00 91.44 271 PHE A C 1
ATOM 2242 O O . PHE A 1 271 ? -15.833 2.986 4.248 1.00 91.44 271 PHE A O 1
ATOM 2249 N N . LEU A 1 272 ? -15.564 0.859 4.902 1.00 91.25 272 LEU A N 1
ATOM 2250 C CA . LEU A 1 272 ? -16.882 0.398 4.499 1.00 91.25 272 LEU A CA 1
ATOM 2251 C C . LEU A 1 272 ? -17.604 -0.171 5.713 1.00 91.25 272 LEU A C 1
ATOM 2253 O O . LEU A 1 272 ? -17.194 -1.206 6.244 1.00 91.25 272 LEU A O 1
ATOM 2257 N N . ASN A 1 273 ? -18.696 0.478 6.101 1.00 89.50 273 ASN A N 1
ATOM 2258 C CA . ASN A 1 273 ? -19.596 -0.029 7.124 1.00 89.50 273 ASN A CA 1
ATOM 2259 C C . ASN A 1 273 ? -20.324 -1.258 6.571 1.00 89.50 273 ASN A C 1
ATOM 2261 O O . ASN A 1 273 ? -20.926 -1.227 5.495 1.00 89.50 273 ASN A O 1
ATOM 2265 N N . ILE A 1 274 ? -20.233 -2.359 7.305 1.00 91.12 274 ILE A N 1
ATOM 2266 C CA . ILE A 1 274 ? -20.847 -3.646 6.996 1.00 91.12 274 ILE A CA 1
ATOM 2267 C C . ILE A 1 274 ? -21.573 -4.167 8.237 1.00 91.12 274 ILE A C 1
ATOM 2269 O O . ILE A 1 274 ? -21.299 -3.760 9.366 1.00 91.12 274 ILE A O 1
ATOM 2273 N N . ILE A 1 275 ? -22.507 -5.092 8.042 1.00 88.50 275 ILE A N 1
ATOM 2274 C CA . ILE A 1 275 ? -23.253 -5.690 9.153 1.00 88.50 275 ILE A CA 1
ATOM 2275 C C . ILE A 1 275 ? -22.786 -7.124 9.331 1.00 88.50 275 ILE A C 1
ATOM 2277 O O . ILE A 1 275 ? -22.756 -7.900 8.375 1.00 88.50 275 ILE A O 1
ATOM 2281 N N . LYS A 1 276 ? -22.446 -7.497 10.562 1.00 85.88 276 LYS A N 1
ATOM 2282 C CA . LYS A 1 276 ? -22.223 -8.889 10.940 1.00 85.88 276 LYS A CA 1
ATOM 2283 C C . LYS A 1 276 ? -23.533 -9.471 11.459 1.00 85.88 276 LYS A C 1
ATOM 2285 O O . LYS A 1 276 ? -24.069 -8.987 12.451 1.00 85.88 276 LYS A O 1
ATOM 2290 N N . VAL A 1 277 ? -24.015 -10.539 10.831 1.00 85.50 277 VAL A N 1
ATOM 2291 C CA . VAL A 1 277 ? -25.217 -11.274 11.254 1.00 85.50 277 VAL A CA 1
ATOM 2292 C C . VAL A 1 277 ? -24.805 -12.656 11.740 1.00 85.50 277 VAL A C 1
ATOM 2294 O O . VAL A 1 277 ? -24.052 -13.350 11.059 1.00 85.50 277 VAL A O 1
ATOM 2297 N N . GLY A 1 278 ? -25.279 -13.095 12.906 1.00 77.12 278 GLY A N 1
ATOM 2298 C CA . GLY A 1 278 ? -25.094 -14.488 13.318 1.00 77.12 278 GLY A CA 1
ATOM 2299 C C . GLY A 1 278 ? -25.514 -14.794 14.749 1.00 77.12 278 GLY A C 1
ATOM 2300 O O . GLY A 1 278 ? -25.294 -13.986 15.652 1.00 77.12 278 GLY A O 1
ATOM 2301 N N . LYS A 1 279 ? -26.051 -16.003 14.967 1.00 64.56 279 LYS A N 1
ATOM 2302 C CA . LYS A 1 279 ? -26.546 -16.475 16.276 1.00 64.56 279 LYS A CA 1
ATOM 2303 C C . LYS A 1 279 ? -25.432 -16.653 17.321 1.00 64.56 279 LYS A C 1
ATOM 2305 O O . LYS A 1 279 ? -25.677 -16.423 18.501 1.00 64.56 279 LYS A O 1
ATOM 2310 N N . THR A 1 280 ? -24.211 -17.007 16.903 1.00 60.78 280 THR A N 1
ATOM 2311 C CA . THR A 1 280 ? -23.024 -17.175 17.772 1.00 60.78 280 THR A CA 1
ATOM 2312 C C . THR A 1 280 ? -21.802 -16.468 17.178 1.00 60.78 280 THR A C 1
ATOM 2314 O O . THR A 1 280 ? -21.837 -16.012 16.035 1.00 60.78 280 THR A O 1
ATOM 2317 N N . ASP A 1 281 ? -20.713 -16.313 17.936 1.00 54.81 281 ASP A N 1
ATOM 2318 C CA . ASP A 1 281 ? -19.510 -15.609 17.450 1.00 54.81 281 ASP A CA 1
ATOM 2319 C C . ASP A 1 281 ? -18.753 -16.343 16.346 1.00 54.81 281 ASP A C 1
ATOM 2321 O O . ASP A 1 281 ? -18.080 -15.684 15.548 1.00 54.81 281 ASP A O 1
ATOM 2325 N N . LYS A 1 282 ? -18.919 -17.670 16.274 1.00 56.69 282 LYS A N 1
ATOM 2326 C CA . LYS A 1 282 ? -18.287 -18.554 15.285 1.00 56.69 282 LYS A CA 1
ATOM 2327 C C . LYS A 1 282 ? -19.124 -18.754 14.015 1.00 56.69 282 LYS A C 1
ATOM 2329 O O . LYS A 1 282 ? -18.544 -18.947 12.955 1.00 56.69 282 LYS A O 1
ATOM 2334 N N . ASN A 1 283 ? -20.456 -18.650 14.099 1.00 61.09 283 ASN A N 1
ATOM 2335 C CA . ASN A 1 283 ? -21.363 -18.884 12.969 1.00 61.09 283 ASN A CA 1
ATOM 2336 C C . ASN A 1 283 ? -22.112 -17.596 12.608 1.00 61.09 283 ASN A C 1
ATOM 2338 O O . ASN A 1 283 ? -23.094 -17.219 13.258 1.00 61.09 283 ASN A O 1
ATOM 2342 N N . GLY A 1 284 ? -21.638 -16.921 11.564 1.00 74.62 284 GLY A N 1
ATOM 2343 C CA . GLY A 1 284 ? -22.254 -15.719 11.017 1.00 74.62 284 GLY A CA 1
ATOM 2344 C C . GLY A 1 284 ? -21.711 -15.373 9.635 1.00 74.62 284 GLY A C 1
ATOM 2345 O O . GLY A 1 284 ? -20.756 -15.985 9.164 1.00 74.62 284 GLY A O 1
ATOM 2346 N N . PHE A 1 285 ? -22.321 -14.385 8.995 1.00 84.81 285 PHE A N 1
ATOM 2347 C CA . PHE A 1 285 ? -21.908 -13.857 7.697 1.00 84.81 285 PHE A CA 1
ATOM 2348 C C . PHE A 1 285 ? -21.906 -12.327 7.725 1.00 84.81 285 PHE A C 1
ATOM 2350 O O . PHE A 1 285 ? -22.512 -11.701 8.600 1.00 84.81 285 PHE A O 1
ATOM 2357 N N . TYR A 1 286 ? -21.200 -11.728 6.769 1.00 88.44 286 TYR A N 1
ATOM 2358 C CA . TYR A 1 286 ? -21.149 -10.281 6.598 1.00 88.44 286 TYR A CA 1
ATOM 2359 C C . TYR A 1 286 ? -22.075 -9.856 5.463 1.00 88.44 286 TYR A C 1
ATOM 2361 O O . TYR A 1 286 ? -22.014 -10.400 4.361 1.00 88.44 286 TYR A O 1
ATOM 2369 N N . LEU A 1 287 ? -22.912 -8.861 5.732 1.00 87.50 287 LEU A N 1
ATOM 2370 C CA . LEU A 1 287 ? -23.707 -8.178 4.727 1.00 87.50 287 LEU A CA 1
ATOM 2371 C C . LEU A 1 287 ? -22.938 -6.952 4.247 1.00 87.50 287 LEU A C 1
ATOM 2373 O O . LEU A 1 287 ? -22.703 -6.008 5.004 1.00 87.50 287 LEU A O 1
ATOM 2377 N N . PHE A 1 288 ? -22.554 -6.984 2.974 1.00 88.00 288 PHE A N 1
ATOM 2378 C CA . PHE A 1 288 ? -21.941 -5.855 2.291 1.00 88.00 288 PHE A CA 1
ATOM 2379 C C . PHE A 1 288 ? -23.042 -5.036 1.620 1.00 88.00 288 PHE A C 1
ATOM 2381 O O . PHE A 1 288 ? -23.792 -5.594 0.809 1.00 88.00 288 PHE A O 1
ATOM 2388 N N . PRO A 1 289 ? -23.164 -3.736 1.926 1.00 82.25 289 PRO A N 1
ATOM 2389 C CA . PRO A 1 289 ? -24.175 -2.919 1.283 1.00 82.25 289 PRO A CA 1
ATOM 2390 C C . PRO A 1 289 ? -23.880 -2.805 -0.216 1.00 82.25 289 PRO A C 1
ATOM 2392 O O . PRO A 1 289 ? -22.721 -2.750 -0.649 1.00 82.25 289 PRO A O 1
ATOM 2395 N N . LYS A 1 290 ? -24.941 -2.771 -1.028 1.00 78.19 290 LYS A N 1
ATOM 2396 C CA . LYS A 1 290 ? -24.807 -2.476 -2.458 1.00 78.19 290 LYS A CA 1
ATOM 2397 C C . LYS A 1 290 ? -24.310 -1.041 -2.623 1.00 78.19 290 LYS A C 1
ATOM 2399 O O . LYS A 1 290 ? -24.636 -0.168 -1.824 1.00 78.19 290 LYS A O 1
ATOM 2404 N N . GLN A 1 291 ? -23.527 -0.790 -3.671 1.00 67.38 291 GLN A N 1
ATOM 2405 C CA . GLN A 1 291 ? -23.112 0.574 -3.992 1.00 67.38 291 GLN A CA 1
ATOM 2406 C C . GLN A 1 291 ? -24.349 1.388 -4.378 1.00 67.38 291 GLN A C 1
ATOM 2408 O O . GLN A 1 291 ? -24.936 1.161 -5.434 1.00 67.38 291 GLN A O 1
ATOM 2413 N N . ASN A 1 292 ? -24.741 2.321 -3.516 1.00 62.50 292 ASN A N 1
ATOM 2414 C CA . ASN A 1 292 ? -25.792 3.289 -3.784 1.00 62.50 292 ASN A CA 1
ATOM 2415 C C . ASN A 1 292 ? -25.196 4.695 -3.650 1.00 62.50 292 ASN A C 1
ATOM 2417 O O . ASN A 1 292 ? -24.479 4.970 -2.694 1.00 62.50 292 ASN A O 1
ATOM 2421 N N . ARG A 1 293 ? -25.472 5.584 -4.612 1.00 54.03 293 ARG A N 1
ATOM 2422 C CA . ARG A 1 293 ? -24.915 6.950 -4.647 1.00 54.03 293 ARG A CA 1
ATOM 2423 C C . ARG A 1 293 ? -25.430 7.850 -3.516 1.00 54.03 293 ARG A C 1
ATOM 2425 O O . ARG A 1 293 ? -24.891 8.934 -3.338 1.00 54.03 293 ARG A O 1
ATOM 2432 N N . PHE A 1 294 ? -26.458 7.413 -2.789 1.00 53.88 294 PHE A N 1
ATOM 2433 C CA . PHE A 1 294 ? -27.160 8.208 -1.779 1.00 53.88 294 PHE A CA 1
ATOM 2434 C C . PHE A 1 294 ? -26.908 7.759 -0.328 1.00 53.88 294 PHE A C 1
ATOM 2436 O O . PHE A 1 294 ? -27.405 8.404 0.588 1.00 53.88 294 PHE A O 1
ATOM 2443 N N . GLU A 1 295 ? -26.153 6.678 -0.094 1.00 58.31 295 GLU A N 1
ATOM 2444 C CA . GLU A 1 295 ? -25.877 6.172 1.260 1.00 58.31 295 GLU A CA 1
ATOM 2445 C C . GLU A 1 295 ? -24.425 6.425 1.686 1.00 58.31 295 GLU A C 1
ATOM 2447 O O . GLU A 1 295 ? -23.485 5.969 1.036 1.00 58.31 295 GLU A O 1
ATOM 2452 N N . ASN A 1 296 ? -24.243 7.068 2.844 1.00 65.69 296 ASN A N 1
ATOM 2453 C CA . ASN A 1 296 ? -22.942 7.345 3.473 1.00 65.69 296 ASN A CA 1
ATOM 2454 C C . ASN A 1 296 ? -22.343 6.118 4.195 1.00 65.69 296 ASN A C 1
ATOM 2456 O O . ASN A 1 296 ? -21.732 6.237 5.252 1.00 65.69 296 ASN A O 1
ATOM 2460 N N . ASN A 1 297 ? -22.513 4.912 3.651 1.00 75.12 297 ASN A N 1
ATOM 2461 C CA . ASN A 1 297 ? -21.982 3.685 4.263 1.00 75.12 297 ASN A CA 1
ATOM 2462 C C . ASN A 1 297 ? -20.483 3.463 3.984 1.00 75.12 297 ASN A C 1
ATOM 2464 O O . ASN A 1 297 ? -19.911 2.458 4.414 1.00 75.12 297 ASN A O 1
ATOM 2468 N N . ARG A 1 298 ? -19.848 4.380 3.247 1.00 85.25 298 ARG A N 1
ATOM 2469 C CA . ARG A 1 298 ? -18.462 4.264 2.816 1.00 85.25 298 ARG A CA 1
ATOM 2470 C C . ARG A 1 298 ? -17.754 5.609 2.828 1.00 85.25 298 ARG A C 1
ATOM 2472 O O . ARG A 1 298 ? -18.268 6.589 2.299 1.00 85.25 298 ARG A O 1
ATOM 2479 N N . VAL A 1 299 ? -16.519 5.607 3.312 1.00 87.00 299 VAL A N 1
ATOM 2480 C CA . VAL A 1 299 ? -15.564 6.698 3.125 1.00 87.00 299 VAL A CA 1
ATOM 2481 C C . VAL A 1 299 ? -14.405 6.189 2.286 1.00 87.00 299 VAL A C 1
ATOM 2483 O O . VAL A 1 299 ? -13.727 5.239 2.670 1.00 87.00 299 VAL A O 1
ATOM 2486 N N . ILE A 1 300 ? -14.190 6.823 1.132 1.00 86.94 300 ILE A N 1
ATOM 2487 C CA . ILE A 1 300 ? -13.086 6.516 0.223 1.00 86.94 300 ILE A CA 1
ATOM 2488 C C . ILE A 1 300 ? -12.156 7.717 0.169 1.00 86.94 300 ILE A C 1
ATOM 2490 O O . ILE A 1 300 ? -12.545 8.807 -0.245 1.00 86.94 300 ILE A O 1
ATOM 2494 N N . ILE A 1 301 ? -10.901 7.477 0.508 1.00 88.12 301 ILE A N 1
ATOM 2495 C CA . ILE A 1 301 ? -9.790 8.361 0.208 1.00 88.12 301 ILE A CA 1
ATOM 2496 C C . ILE A 1 301 ? -9.091 7.786 -1.025 1.00 88.12 301 ILE A C 1
ATOM 2498 O O . ILE A 1 301 ? -8.782 6.592 -1.101 1.00 88.12 301 ILE A O 1
ATOM 2502 N N . SER A 1 302 ? -8.909 8.635 -2.032 1.00 88.94 302 SER A N 1
ATOM 2503 C CA . SER A 1 302 ? -8.246 8.270 -3.283 1.00 88.94 302 SER A CA 1
ATOM 2504 C C . SER A 1 302 ? -6.773 8.670 -3.239 1.00 88.94 302 SER A C 1
ATOM 2506 O O . SER A 1 302 ? -6.381 9.547 -2.469 1.00 88.94 302 SER A O 1
ATOM 2508 N N . HIS A 1 303 ? -5.966 8.125 -4.147 1.00 88.06 303 HIS A N 1
ATOM 2509 C CA . HIS A 1 303 ? -4.589 8.589 -4.335 1.00 88.06 303 HIS A CA 1
ATOM 2510 C C . HIS A 1 303 ? -4.490 10.022 -4.884 1.00 88.06 303 HIS A C 1
ATOM 2512 O O . HIS A 1 303 ? -3.406 10.584 -4.901 1.00 88.06 303 HIS A O 1
ATOM 2518 N N . THR A 1 304 ? -5.593 10.642 -5.311 1.00 87.94 304 THR A N 1
ATOM 2519 C CA . THR A 1 304 ? -5.608 12.057 -5.736 1.00 87.94 304 THR A CA 1
ATOM 2520 C C . THR A 1 304 ? -5.959 13.017 -4.599 1.00 87.94 304 THR A C 1
ATOM 2522 O O . THR A 1 304 ? -5.824 14.232 -4.739 1.00 87.94 304 THR A O 1
ATOM 2525 N N . THR A 1 305 ? -6.413 12.488 -3.462 1.00 87.44 305 THR A N 1
ATOM 2526 C CA . THR A 1 305 ? -6.753 13.290 -2.290 1.00 87.44 305 THR A CA 1
ATOM 2527 C C . THR A 1 305 ? -5.460 13.791 -1.657 1.00 87.44 305 THR A C 1
ATOM 2529 O O . THR A 1 305 ? -4.565 13.000 -1.405 1.00 87.44 305 THR A O 1
ATOM 2532 N N . LYS A 1 306 ? -5.340 15.095 -1.392 1.00 85.25 306 LYS A N 1
ATOM 2533 C CA . LYS A 1 306 ? -4.164 15.643 -0.702 1.00 85.25 306 LYS A CA 1
ATOM 2534 C C . LYS A 1 306 ? -4.137 15.208 0.768 1.00 85.25 306 LYS A C 1
ATOM 2536 O O . LYS A 1 306 ? -5.208 15.138 1.373 1.00 85.25 306 LYS A O 1
ATOM 2541 N N . PRO A 1 307 ? -2.956 15.039 1.393 1.00 80.12 307 PRO A N 1
ATOM 2542 C CA . PRO A 1 307 ? -2.840 14.659 2.805 1.00 80.12 307 PRO A CA 1
ATOM 2543 C C . PRO A 1 307 ? -3.681 15.511 3.773 1.00 80.12 307 PRO A C 1
ATOM 2545 O O . PRO A 1 307 ? -4.357 14.957 4.623 1.00 80.12 307 PRO A O 1
ATOM 2548 N N . GLU A 1 308 ? -3.741 16.836 3.592 1.00 79.44 308 GLU A N 1
ATOM 2549 C CA . GLU A 1 308 ? -4.661 17.745 4.327 1.00 79.44 308 GLU A CA 1
ATOM 2550 C C . GLU A 1 308 ? -6.110 17.274 4.368 1.00 79.44 308 GLU A C 1
ATOM 2552 O O . GLU A 1 308 ? -6.736 17.253 5.425 1.00 79.44 308 GLU A O 1
ATOM 2557 N N . ASN A 1 309 ? -6.636 16.880 3.214 1.00 84.44 309 ASN A N 1
ATOM 2558 C CA . ASN A 1 309 ? -8.041 16.531 3.083 1.00 84.44 309 ASN A CA 1
ATOM 2559 C C . ASN A 1 309 ? -8.313 15.121 3.607 1.00 84.44 309 ASN A C 1
ATOM 2561 O O . ASN A 1 309 ? -9.432 14.830 4.026 1.00 84.44 309 ASN A O 1
ATOM 2565 N N . VAL A 1 310 ? -7.296 14.253 3.620 1.00 82.00 310 VAL A N 1
ATOM 2566 C CA . VAL A 1 310 ? -7.398 12.920 4.223 1.00 82.00 310 VAL A CA 1
ATOM 2567 C C . VAL A 1 310 ? -7.734 13.031 5.698 1.00 82.00 310 VAL A C 1
ATOM 2569 O O . VAL A 1 310 ? -8.695 12.416 6.146 1.00 82.00 310 VAL A O 1
ATOM 2572 N N . PHE A 1 311 ? -7.007 13.861 6.440 1.00 73.94 311 PHE A N 1
ATOM 2573 C CA . PHE A 1 311 ? -7.196 13.972 7.885 1.00 73.94 311 PHE A CA 1
ATOM 2574 C C . PHE A 1 311 ? -8.518 14.631 8.257 1.00 73.94 311 PHE A C 1
ATOM 2576 O O . PHE A 1 311 ? -9.202 14.145 9.155 1.00 73.94 311 PHE A O 1
ATOM 2583 N N . ALA A 1 312 ? -8.937 15.662 7.517 1.00 78.50 312 ALA A N 1
ATOM 2584 C CA . ALA A 1 312 ? -10.270 16.238 7.677 1.00 78.50 312 ALA A CA 1
ATOM 2585 C C . ALA A 1 312 ? -11.373 15.184 7.456 1.00 78.50 312 ALA A C 1
ATOM 2587 O O . ALA A 1 312 ? -12.318 15.097 8.239 1.00 78.50 312 ALA A 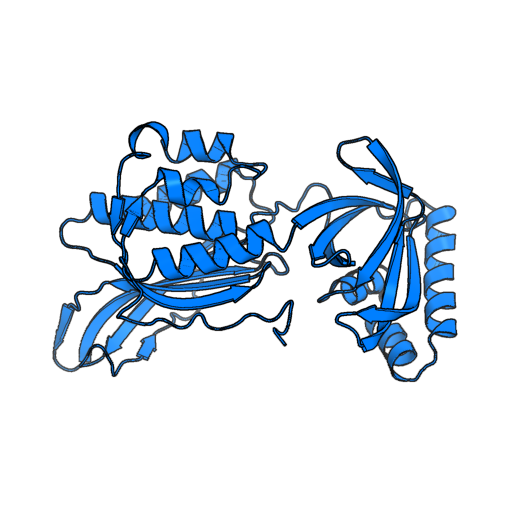O 1
ATOM 2588 N N . THR A 1 313 ? -11.216 14.334 6.436 1.00 84.25 313 THR A N 1
ATOM 2589 C CA . THR A 1 313 ? -12.165 13.250 6.135 1.00 84.25 313 THR A CA 1
ATOM 2590 C C . THR A 1 313 ? -12.183 12.186 7.238 1.00 84.25 313 THR A C 1
ATOM 2592 O O . THR A 1 313 ? -13.253 11.739 7.645 1.00 84.25 313 THR A O 1
ATOM 2595 N N . LEU A 1 314 ? -11.016 11.800 7.763 1.00 81.31 314 LEU A N 1
ATOM 2596 C CA . LEU A 1 314 ? -10.914 10.829 8.857 1.00 81.31 314 LEU A CA 1
ATOM 2597 C C . LEU A 1 314 ? -11.475 11.371 10.178 1.00 81.31 314 LEU A C 1
ATOM 2599 O O . LEU A 1 314 ? -12.105 10.619 10.910 1.00 81.31 314 LEU A O 1
ATOM 2603 N N . LYS A 1 315 ? -11.322 12.669 10.467 1.00 71.44 315 LYS A N 1
ATOM 2604 C CA . LYS A 1 315 ? -11.975 13.310 11.620 1.00 71.44 315 LYS A CA 1
ATOM 2605 C C . LYS A 1 315 ? -13.491 13.380 11.466 1.00 71.44 315 LYS A C 1
ATOM 2607 O O . LYS A 1 315 ? -14.211 13.231 12.446 1.00 71.44 315 LYS A O 1
ATOM 2612 N N . ALA A 1 316 ? -13.985 13.594 10.247 1.00 72.06 316 ALA A N 1
ATOM 2613 C CA . ALA A 1 316 ? -15.420 13.618 9.982 1.00 72.06 316 ALA A CA 1
ATOM 2614 C C . ALA A 1 316 ? -16.081 12.250 10.218 1.00 72.06 316 ALA A C 1
ATOM 2616 O O . ALA A 1 316 ? -17.225 12.223 10.662 1.00 72.06 316 ALA A O 1
ATOM 2617 N N . LEU A 1 317 ? -15.359 11.139 9.995 1.00 70.88 317 LEU A N 1
ATOM 2618 C CA . LEU A 1 317 ? -15.825 9.807 10.402 1.00 70.88 317 LEU A CA 1
ATOM 2619 C C . LEU A 1 317 ? -16.152 9.774 11.896 1.00 70.88 317 LEU A C 1
ATOM 2621 O O . LEU A 1 317 ? -17.163 9.200 12.265 1.00 70.88 317 LEU A O 1
ATOM 2625 N N . GLU A 1 318 ? -15.359 10.434 12.743 1.00 58.88 318 GLU A N 1
ATOM 2626 C CA . GLU A 1 318 ? -15.547 10.399 14.195 1.00 58.88 318 GLU A CA 1
ATOM 2627 C C . GLU A 1 318 ? -16.843 11.050 14.714 1.00 58.88 318 GLU A C 1
ATOM 2629 O O . GLU A 1 318 ? -17.089 11.011 15.923 1.00 58.88 318 GLU A O 1
ATOM 2634 N N . ASN A 1 319 ? -17.604 11.722 13.845 1.00 47.44 319 ASN A N 1
ATOM 2635 C CA . ASN A 1 319 ? -18.842 12.431 14.179 1.00 47.44 319 ASN A CA 1
ATOM 2636 C C . ASN A 1 319 ? -20.096 11.755 13.590 1.00 47.44 319 ASN A C 1
ATOM 2638 O O . ASN A 1 319 ? -21.181 12.334 13.673 1.00 47.44 319 ASN A O 1
ATOM 2642 N N . VAL A 1 320 ? -19.945 10.575 12.977 1.00 43.12 320 VAL A N 1
ATOM 2643 C CA . VAL A 1 320 ? -21.026 9.750 12.408 1.00 43.12 320 VAL A CA 1
ATOM 2644 C C . VAL A 1 320 ? -21.209 8.501 13.257 1.00 43.12 320 VAL A C 1
ATOM 2646 O O . VAL A 1 320 ? -22.378 8.158 13.531 1.00 43.12 320 VAL A O 1
#